Protein AF-0000000080791300 (afdb_homodimer)

InterPro domains:
  IPR000424 Primosome PriB/single-strand DNA-binding [PF00436] (5-102)
  IPR000424 Primosome PriB/single-strand DNA-binding [PS50935] (1-105)
  IPR000424 Primosome PriB/single-strand DNA-binding [cd04496] (9-104)
  IPR012340 Nucleic acid-binding, OB-fold [G3DSA:2.40.50.140] (1-114)
  IPR012340 Nucleic acid-binding, OB-fold [SSF50249] (6-148)

Sequence (332 aa):
MDTAISMAGNVGTEVDYTSGEGYSFASFRLAATPRIRRGGEWTDGETVWTTVQAVNRTAENVRASVHKGEAVVVVGRLRARRWVGQDGQQHERLVLEAKSVGHDLARGTSRFTRNERVAPAEPPADSGPAPQSRPDGERCEPDDEAESLPAESLASVEDGVAEPAAMDTAISMAGNVGTEVDYTSGEGYSFASFRLAATPRIRRGGEWTDGETVWTTVQAVNRTAENVRASVHKGEAVVVVGRLRARRWVGQDGQQHERLVLEAKSVGHDLARGTSRFTRNERVAPAEPPADSGPAPQSRPDGERCEPDDEAESLPAESLASVEDGVAEPAA

Organism: Propionibacterium freudenreichii subsp. shermanii (strain ATCC 9614 / DSM 4902 / CIP 103027 / NCIMB 8099 / CIRM-BIA1) (NCBI:txid754252)

pLDDT: mean 76.36, std 28.47, range [20.27, 98.75]

Secondary structure (DSSP, 8-state):
---EEEEEEEE-SPPEEEEETTEEEEEEEEEE--EEEETTEEEE-PPEEEEEEEEHHHHHHHHHH--TT-EEEEEEEEEEEEEE-TTS-EEEEEEEEEEEEEE-TTSEEEEEEE----------------------------------------------------/---EEEEEEEE-SPPEEEEETTEEEEEEEEEE--EEEETTEEEE-PPEEEEEEEEHHHHHHHHHH--TT-EEEEEEEEEEEEEE-T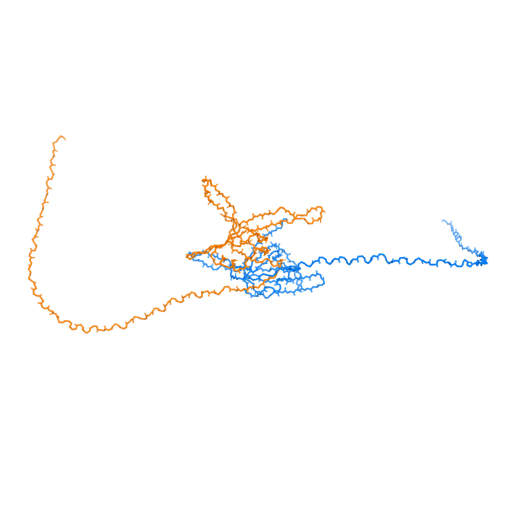TS-EEEEEEEEEEEEEE-TTSEEEEEEE----------------------------------------------------

Structure (mmCIF, N/CA/C/O backbone):
data_AF-0000000080791300-model_v1
#
loop_
_entity.id
_entity.type
_entity.pdbx_description
1 polymer 'Single-stranded DNA-binding protein 2 (SSB 2) (Helix-destabilizing protein 2)'
#
loop_
_atom_site.group_PDB
_atom_site.id
_atom_site.type_symbol
_atom_site.label_atom_id
_atom_site.label_alt_id
_atom_site.label_comp_id
_atom_site.label_asym_id
_atom_site.label_entity_id
_atom_site.label_seq_id
_atom_site.pdbx_PDB_ins_code
_atom_site.Cartn_x
_atom_site.Cartn_y
_atom_site.Cartn_z
_atom_site.occupancy
_atom_site.B_iso_or_equiv
_atom_site.auth_seq_id
_atom_site.auth_comp_id
_atom_site.auth_asym_id
_atom_site.auth_atom_id
_atom_site.pdbx_PDB_model_num
ATOM 1 N N . MET A 1 1 ? 13.367 5.059 18.328 1 61.72 1 MET A N 1
ATOM 2 C CA . MET A 1 1 ? 13.117 4.02 17.328 1 61.72 1 MET A CA 1
ATOM 3 C C . MET A 1 1 ? 11.656 4.027 16.906 1 61.72 1 MET A C 1
ATOM 5 O O . MET A 1 1 ? 10.75 4.039 17.734 1 61.72 1 MET A O 1
ATOM 9 N N . ASP A 1 2 ? 11.289 4.473 15.648 1 68.56 2 ASP A N 1
ATOM 10 C CA . ASP A 1 2 ? 9.898 4.551 15.203 1 68.56 2 ASP A CA 1
ATOM 11 C C . ASP A 1 2 ? 9.359 3.168 14.844 1 68.56 2 ASP A C 1
ATOM 13 O O . ASP A 1 2 ? 10.102 2.314 14.352 1 68.56 2 ASP A O 1
ATOM 17 N N . THR A 1 3 ? 8.18 2.889 15.391 1 81.5 3 THR A N 1
ATOM 18 C CA . THR A 1 3 ? 7.5 1.639 15.062 1 81.5 3 THR A CA 1
ATOM 19 C C . THR A 1 3 ? 6.812 1.738 13.703 1 81.5 3 THR A C 1
ATOM 21 O O . THR A 1 3 ? 5.871 2.52 13.531 1 81.5 3 THR A O 1
ATOM 24 N N . ALA A 1 4 ? 7.383 0.992 12.742 1 88.38 4 ALA A N 1
ATOM 25 C CA . ALA A 1 4 ? 6.758 0.931 11.43 1 88.38 4 ALA A CA 1
ATOM 26 C C . ALA A 1 4 ? 5.664 -0.132 11.391 1 88.38 4 ALA A C 1
ATOM 28 O O . ALA A 1 4 ? 5.828 -1.222 11.938 1 88.38 4 ALA A O 1
ATOM 29 N N . ILE A 1 5 ? 4.496 0.242 10.883 1 92.75 5 ILE A N 1
ATOM 30 C CA . ILE A 1 5 ? 3.387 -0.7 10.781 1 92.75 5 ILE A CA 1
ATOM 31 C C . ILE A 1 5 ? 2.758 -0.608 9.391 1 92.75 5 ILE A C 1
ATOM 33 O O . ILE A 1 5 ? 2.871 0.417 8.719 1 92.75 5 ILE A O 1
ATOM 37 N N . SER A 1 6 ? 2.246 -1.735 8.984 1 96.38 6 SER A N 1
ATOM 38 C CA . SER A 1 6 ? 1.442 -1.787 7.77 1 96.38 6 SER A CA 1
ATOM 39 C C . SER A 1 6 ? 0.04 -2.312 8.055 1 96.38 6 SER A C 1
ATOM 41 O O . SER A 1 6 ? -0.141 -3.178 8.914 1 96.38 6 SER A O 1
ATOM 43 N N . MET A 1 7 ? -0.947 -1.776 7.344 1 96.25 7 MET A N 1
ATOM 44 C CA . MET A 1 7 ? -2.336 -2.203 7.477 1 96.25 7 MET A CA 1
ATOM 45 C C . MET A 1 7 ? -3.039 -2.197 6.125 1 96.25 7 MET A C 1
ATOM 47 O O . MET A 1 7 ? -2.816 -1.3 5.309 1 96.25 7 MET A O 1
ATOM 51 N N . ALA A 1 8 ? -3.795 -3.229 5.957 1 97.44 8 ALA A N 1
ATOM 52 C CA . ALA A 1 8 ? -4.723 -3.252 4.832 1 97.44 8 ALA A CA 1
ATOM 53 C C . ALA A 1 8 ? -6.168 -3.326 5.312 1 97.44 8 ALA A C 1
ATOM 55 O O . ALA A 1 8 ? -6.473 -4.035 6.273 1 97.44 8 ALA A O 1
ATOM 56 N N . GLY A 1 9 ? -7.039 -2.555 4.695 1 97.88 9 GLY A N 1
ATOM 57 C CA . GLY A 1 9 ? -8.438 -2.514 5.09 1 97.88 9 GLY A CA 1
ATOM 58 C C . GLY A 1 9 ? -9.281 -1.624 4.195 1 97.88 9 GLY A C 1
ATOM 59 O O . GLY A 1 9 ? -8.852 -1.236 3.109 1 97.88 9 GLY A O 1
ATOM 60 N N . ASN A 1 10 ? -10.508 -1.422 4.652 1 98.12 10 ASN A N 1
ATOM 61 C CA . ASN A 1 10 ? -11.438 -0.576 3.912 1 98.12 10 ASN A CA 1
ATOM 62 C C . ASN A 1 10 ? -11.586 0.795 4.566 1 98.12 10 ASN A C 1
ATOM 64 O O . ASN A 1 10 ? -11.641 0.9 5.793 1 98.12 10 ASN A O 1
ATOM 68 N N . VAL A 1 11 ? -11.664 1.744 3.711 1 98.69 11 VAL A N 1
ATOM 69 C CA . VAL A 1 11 ? -11.922 3.102 4.18 1 98.69 11 VAL A CA 1
ATOM 70 C C . VAL A 1 11 ? -13.328 3.193 4.762 1 98.69 11 VAL A C 1
ATOM 72 O O . VAL A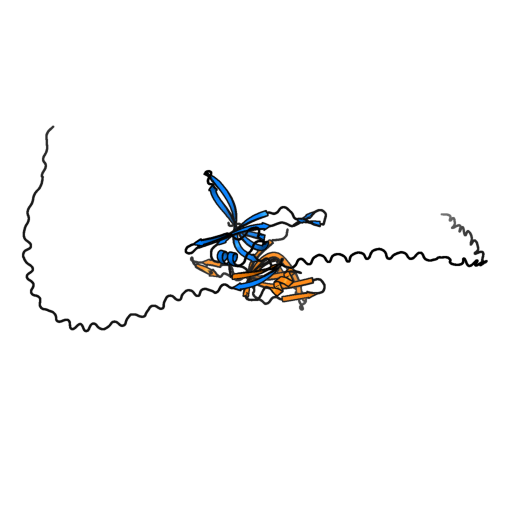 1 11 ? -14.312 2.947 4.059 1 98.69 11 VAL A O 1
ATOM 75 N N . GLY A 1 12 ? -13.391 3.619 5.988 1 98.56 12 GLY A N 1
ATOM 76 C CA . GLY A 1 12 ? -14.664 3.582 6.684 1 98.56 12 GLY A CA 1
ATOM 77 C C . GLY A 1 12 ? -15.383 4.922 6.695 1 98.56 12 GLY A C 1
ATOM 78 O O . GLY A 1 12 ? -16.578 4.988 6.961 1 98.56 12 GLY A O 1
ATOM 79 N N . THR A 1 13 ? -14.727 5.992 6.5 1 98.38 13 THR A N 1
ATOM 80 C CA . THR A 1 13 ? -15.281 7.336 6.473 1 98.38 13 THR A CA 1
ATOM 81 C C . THR A 1 13 ? -14.812 8.094 5.238 1 98.38 13 THR A C 1
ATOM 83 O O . THR A 1 13 ? -13.836 7.699 4.594 1 98.38 13 THR A O 1
ATOM 86 N N . GLU A 1 14 ? -15.594 9.125 4.984 1 98.38 14 GLU A N 1
ATOM 87 C CA . GLU A 1 14 ? -15.047 10.039 3.99 1 98.38 14 GLU A CA 1
ATOM 88 C C . GLU A 1 14 ? -13.734 10.648 4.465 1 98.38 14 GLU A C 1
ATOM 90 O O . GLU A 1 14 ? -13.477 10.727 5.672 1 98.38 14 GLU A O 1
ATOM 95 N N . VAL A 1 15 ? -12.953 11.039 3.504 1 98.62 15 VAL A N 1
ATOM 96 C CA . VAL A 1 15 ? -11.672 11.648 3.842 1 98.62 15 VAL A CA 1
ATOM 97 C C . VAL A 1 15 ? -11.898 13.062 4.371 1 98.62 15 VAL A C 1
ATOM 99 O O . VAL A 1 15 ? -12.555 13.883 3.721 1 98.62 15 VAL A O 1
ATOM 102 N N . ASP A 1 16 ? -11.422 13.289 5.551 1 98.5 16 ASP A N 1
ATOM 103 C CA . ASP A 1 16 ? -11.375 14.641 6.09 1 98.5 16 ASP A CA 1
ATOM 104 C C . ASP A 1 16 ? -10.125 15.375 5.613 1 98.5 16 ASP A C 1
ATOM 106 O O . ASP A 1 16 ? -9.008 14.883 5.77 1 98.5 16 ASP A O 1
ATOM 110 N N . TYR A 1 17 ? -10.375 16.5 5.023 1 98.31 17 TYR A N 1
ATOM 111 C CA . TYR A 1 17 ? -9.258 17.219 4.418 1 98.31 17 TYR A CA 1
ATOM 112 C C . TYR A 1 17 ? -9.227 18.672 4.887 1 98.31 17 TYR A C 1
ATOM 114 O O . TYR A 1 17 ? -10.258 19.344 4.895 1 98.31 17 TYR A O 1
ATOM 122 N N . THR A 1 18 ? -8.094 19.047 5.332 1 97.62 18 THR A N 1
ATOM 123 C CA . THR A 1 18 ? -7.848 20.453 5.68 1 97.62 18 THR A CA 1
ATOM 124 C C . THR A 1 18 ? -6.566 20.953 5.02 1 97.62 18 THR A C 1
ATOM 126 O O . THR A 1 18 ? -5.574 20.219 4.938 1 97.62 18 THR A O 1
ATOM 129 N N . SER A 1 19 ? -6.66 22.203 4.516 1 95.81 19 SER A N 1
ATOM 130 C CA . SER A 1 19 ? -5.465 22.797 3.916 1 95.81 19 SER A CA 1
ATOM 131 C C . SER A 1 19 ? -5.312 24.266 4.305 1 95.81 19 SER A C 1
ATOM 133 O O . SER A 1 19 ? -6.301 24.938 4.602 1 95.81 19 SER A O 1
ATOM 135 N N . GLY A 1 20 ? -4.129 24.703 4.523 1 93.56 20 GLY A N 1
ATOM 136 C CA . GLY A 1 20 ? -3.742 26.078 4.766 1 93.56 20 GLY A CA 1
ATOM 137 C C . GLY A 1 20 ? -2.541 26.516 3.947 1 93.56 20 GLY A C 1
ATOM 138 O O . GLY A 1 20 ? -2.246 25.938 2.906 1 93.56 20 GLY A O 1
ATOM 139 N N . GLU A 1 21 ? -2.027 27.641 4.375 1 92.88 21 GLU A N 1
ATOM 140 C CA . GLU A 1 21 ? -0.851 28.109 3.656 1 92.88 21 GLU A CA 1
ATOM 141 C C . GLU A 1 21 ? 0.327 27.156 3.83 1 92.88 21 GLU A C 1
ATOM 143 O O . GLU A 1 21 ? 0.873 27.031 4.93 1 92.88 21 GLU A O 1
ATOM 148 N N . GLY A 1 22 ? 0.68 26.406 2.877 1 91.19 22 GLY A N 1
ATOM 149 C CA . GLY A 1 22 ? 1.863 25.562 2.832 1 91.19 22 GLY A CA 1
ATOM 150 C C . GLY A 1 22 ? 1.648 24.203 3.467 1 91.19 22 GLY A C 1
ATOM 151 O O . GLY A 1 22 ? 2.609 23.484 3.748 1 91.19 22 GLY A O 1
ATOM 152 N N . TYR A 1 23 ? 0.468 23.953 3.959 1 93.19 23 TYR A N 1
ATOM 153 C CA . TYR A 1 23 ? 0.263 22.641 4.574 1 93.19 23 TYR A CA 1
ATOM 154 C C . TYR A 1 23 ? -1.081 22.047 4.164 1 93.19 23 TYR A C 1
ATOM 156 O O . TYR A 1 23 ? -2.031 22.781 3.891 1 93.19 23 TYR A O 1
ATOM 164 N N . SER A 1 24 ? -1.123 20.766 3.963 1 97.44 24 SER A N 1
ATOM 165 C CA . SER A 1 24 ? -2.348 20.016 3.746 1 97.44 24 SER A CA 1
ATOM 166 C C . SER A 1 24 ? -2.395 18.781 4.641 1 97.44 24 SER A C 1
ATOM 168 O O . SER A 1 24 ? -1.357 18.172 4.938 1 97.44 24 SER A O 1
ATOM 170 N N . PHE A 1 25 ? -3.555 18.484 5.07 1 97.94 25 PHE A N 1
ATOM 171 C CA . PHE A 1 25 ? -3.779 17.375 5.992 1 97.94 25 PHE A CA 1
ATOM 172 C C . PHE A 1 25 ? -5.02 16.578 5.598 1 97.94 25 PHE A C 1
ATOM 174 O O . PHE A 1 25 ? -6.051 17.156 5.258 1 97.94 25 PHE A O 1
ATOM 181 N N . ALA A 1 26 ? -4.871 15.227 5.578 1 98.69 26 ALA A N 1
ATOM 182 C CA . ALA A 1 26 ? -6 14.336 5.316 1 98.69 26 ALA A CA 1
ATOM 183 C C . ALA A 1 26 ? -6.082 13.227 6.363 1 98.69 26 ALA A C 1
ATOM 185 O O . ALA A 1 26 ? -5.055 12.758 6.863 1 98.69 26 ALA A O 1
ATOM 186 N N . SER A 1 27 ? -7.238 12.828 6.66 1 98.56 27 SER A N 1
ATOM 187 C CA . SER A 1 27 ? -7.438 11.727 7.602 1 98.56 27 SER A CA 1
ATOM 188 C C . SER A 1 27 ? -8.695 10.938 7.27 1 98.56 27 SER A C 1
ATOM 190 O O . SER A 1 27 ? -9.641 11.477 6.684 1 98.56 27 SER A O 1
ATOM 192 N N . PHE A 1 28 ? -8.695 9.68 7.578 1 98.56 28 PHE A N 1
ATOM 193 C CA . PHE A 1 28 ? -9.859 8.805 7.453 1 98.56 28 PHE A CA 1
ATOM 194 C C . PHE A 1 28 ? -9.75 7.625 8.414 1 98.56 28 PHE A C 1
ATOM 196 O O . PHE A 1 28 ? -8.68 7.355 8.961 1 98.56 28 PHE A O 1
ATOM 203 N N . ARG A 1 29 ? -10.844 7.027 8.641 1 98.56 29 ARG A N 1
ATOM 204 C CA . ARG A 1 29 ? -10.852 5.812 9.453 1 98.56 29 ARG A CA 1
ATOM 205 C C . ARG A 1 29 ? -10.688 4.57 8.578 1 98.56 29 ARG A C 1
ATOM 207 O O . ARG A 1 29 ? -11.328 4.453 7.531 1 98.56 29 ARG A O 1
ATOM 214 N N . LEU A 1 30 ? -9.828 3.719 9.008 1 98.56 30 LEU A N 1
ATOM 215 C CA . LEU A 1 30 ? -9.555 2.467 8.312 1 98.56 30 LEU A CA 1
ATOM 216 C C . LEU A 1 30 ? -10.109 1.279 9.094 1 98.56 30 LEU A C 1
ATOM 218 O O . LEU A 1 30 ? -9.82 1.118 10.281 1 98.56 30 LEU A O 1
ATOM 222 N N . ALA A 1 31 ? -10.906 0.505 8.461 1 98.62 31 ALA A N 1
ATOM 223 C CA . ALA A 1 31 ? -11.43 -0.731 9.031 1 98.62 31 ALA A CA 1
ATOM 224 C C . ALA A 1 31 ? -10.594 -1.934 8.602 1 98.62 31 ALA A C 1
ATOM 226 O O . ALA A 1 31 ? -10.633 -2.34 7.438 1 98.62 31 ALA A O 1
ATOM 227 N N . ALA A 1 32 ? -9.828 -2.473 9.445 1 96.88 32 ALA A N 1
ATOM 228 C CA . ALA A 1 32 ? -9.062 -3.689 9.18 1 96.88 32 ALA A CA 1
ATOM 229 C C . ALA A 1 32 ? -9.656 -4.883 9.922 1 96.88 32 ALA A C 1
ATOM 231 O O . ALA A 1 32 ? -9.594 -4.949 11.156 1 96.88 32 ALA A O 1
ATOM 232 N N . THR A 1 33 ? -10.18 -5.848 9.188 1 94.06 33 THR A N 1
ATOM 233 C CA . THR A 1 33 ? -10.805 -7.031 9.766 1 94.06 33 THR A CA 1
ATOM 234 C C . THR A 1 33 ? -9.953 -8.273 9.5 1 94.06 33 THR A C 1
ATOM 236 O O . THR A 1 33 ? -9.898 -8.758 8.375 1 94.06 33 THR A O 1
ATOM 239 N N . PRO A 1 34 ? -9.312 -8.758 10.5 1 88.81 34 PRO A N 1
ATOM 240 C CA . PRO A 1 34 ? -8.516 -9.969 10.281 1 88.81 34 PRO A CA 1
ATOM 241 C C . PRO A 1 34 ? -9.375 -11.195 10.008 1 88.81 34 PRO A C 1
ATOM 243 O O . PRO A 1 34 ? -10.508 -11.289 10.492 1 88.81 34 PRO A O 1
ATOM 246 N N . ARG A 1 35 ? -8.781 -12.062 9.164 1 86.62 35 ARG A N 1
ATOM 247 C CA . ARG A 1 35 ? -9.445 -13.344 8.953 1 86.62 35 ARG A CA 1
ATOM 248 C C . ARG A 1 35 ? -8.898 -14.406 9.898 1 86.62 35 ARG A C 1
ATOM 250 O O . ARG A 1 35 ? -7.688 -14.516 10.094 1 86.62 35 ARG A O 1
ATOM 257 N N . ILE A 1 36 ? -9.828 -15.125 10.602 1 85.38 36 ILE A N 1
ATOM 258 C CA . ILE A 1 36 ? -9.422 -16.156 11.547 1 85.38 36 ILE A CA 1
ATOM 259 C C . ILE A 1 36 ? -10.016 -17.5 11.133 1 85.38 36 ILE A C 1
ATOM 261 O O . ILE A 1 36 ? -11.164 -17.578 10.703 1 85.38 36 ILE A O 1
ATOM 265 N N . ARG A 1 37 ? -9.125 -18.5 11.141 1 83.81 37 ARG A N 1
ATOM 266 C CA . ARG A 1 37 ? -9.586 -19.844 10.844 1 83.81 37 ARG A CA 1
ATOM 267 C C . ARG A 1 37 ? -10.195 -20.5 12.086 1 83.81 37 ARG A C 1
ATOM 269 O O . ARG A 1 37 ? -9.516 -20.672 13.094 1 83.81 37 ARG A O 1
ATOM 276 N N . ARG A 1 38 ? -11.461 -20.688 12.023 1 78.38 38 ARG A N 1
ATOM 277 C CA . ARG A 1 38 ? -12.156 -21.406 13.086 1 78.38 38 ARG A CA 1
ATOM 278 C C . ARG A 1 38 ? -12.852 -22.656 12.547 1 78.38 38 ARG A C 1
ATOM 280 O O . ARG A 1 38 ? -13.68 -22.562 11.633 1 78.38 38 ARG A O 1
ATOM 287 N N . GLY A 1 39 ? -12.5 -23.734 13.227 1 79.94 39 GLY A N 1
ATOM 288 C CA . GLY A 1 39 ? -13.133 -24.984 12.828 1 79.94 39 GLY A CA 1
ATOM 289 C C . GLY A 1 39 ? -12.969 -25.281 11.352 1 79.94 39 GLY A C 1
ATOM 290 O O . GLY A 1 39 ? -13.898 -25.766 10.711 1 79.94 39 GLY A O 1
ATOM 291 N N . GLY A 1 40 ? -11.875 -24.797 10.656 1 83.06 40 GLY A N 1
ATOM 292 C CA . GLY A 1 40 ? -11.578 -25.094 9.266 1 83.06 40 GLY A CA 1
ATOM 293 C C . GLY A 1 40 ? -12.109 -24.047 8.305 1 83.06 40 GLY A C 1
ATOM 294 O O . GLY A 1 40 ? -11.859 -24.109 7.098 1 83.06 40 GLY A O 1
ATOM 295 N N . GLU A 1 41 ? -13.008 -23.219 8.828 1 83.62 41 GLU A N 1
ATOM 296 C CA . GLU A 1 41 ? -13.578 -22.188 7.969 1 83.62 41 GLU A CA 1
ATOM 297 C C . GLU A 1 41 ? -12.992 -20.812 8.305 1 83.62 41 GLU A C 1
ATOM 299 O O . GLU A 1 41 ? -12.703 -20.516 9.469 1 83.62 41 GLU A O 1
ATOM 304 N N . TRP A 1 42 ? -12.727 -20.141 7.285 1 83.12 42 TRP A N 1
ATOM 305 C CA . TRP A 1 42 ? -12.273 -18.766 7.488 1 83.12 42 TRP A CA 1
ATOM 306 C C . TRP A 1 42 ? -13.43 -17.859 7.863 1 83.12 42 TRP A C 1
ATOM 308 O O . TRP A 1 42 ? -14.484 -17.875 7.215 1 83.12 42 TRP A O 1
ATOM 318 N N . THR A 1 43 ? -13.234 -17.297 9.055 1 86.19 43 THR A N 1
ATOM 319 C CA . THR A 1 43 ? -14.25 -16.344 9.492 1 86.19 43 THR A CA 1
ATOM 320 C C . THR A 1 43 ? -13.633 -14.992 9.812 1 86.19 43 THR A C 1
ATOM 322 O O . THR A 1 43 ? -12.43 -14.898 10.047 1 86.19 43 THR A O 1
ATOM 325 N N . ASP A 1 44 ? -14.531 -13.969 9.781 1 86.81 44 ASP A N 1
ATOM 326 C CA . ASP A 1 44 ? -14.07 -12.625 10.102 1 86.81 44 ASP A CA 1
ATOM 327 C C . ASP A 1 44 ? -13.906 -12.445 11.609 1 86.81 44 ASP A C 1
ATOM 329 O O . ASP A 1 44 ? -14.781 -12.828 12.391 1 86.81 44 ASP A O 1
ATOM 333 N N . GLY A 1 45 ? -12.734 -11.906 11.992 1 90.25 45 GLY A N 1
ATOM 334 C CA . GLY A 1 45 ? -12.508 -11.516 13.375 1 90.25 45 GLY A CA 1
ATOM 335 C C . GLY A 1 45 ? -12.992 -10.109 13.68 1 90.25 45 GLY A C 1
ATOM 336 O O . GLY A 1 45 ? -13.797 -9.547 12.93 1 90.25 45 GLY A O 1
ATOM 337 N N . GLU A 1 46 ? -12.57 -9.586 14.852 1 93.12 46 GLU A N 1
ATOM 338 C CA . GLU A 1 46 ? -12.953 -8.234 15.25 1 93.12 46 GLU A CA 1
ATOM 339 C C . GLU A 1 46 ? -12.258 -7.184 14.391 1 93.12 46 GLU A C 1
ATOM 341 O O . GLU A 1 46 ? -11.039 -7.238 14.195 1 93.12 46 GLU A O 1
ATOM 346 N N . THR A 1 47 ? -13.055 -6.262 13.922 1 95.56 47 THR A N 1
ATOM 347 C CA . THR A 1 47 ? -12.523 -5.176 13.102 1 95.56 47 THR A CA 1
ATOM 348 C C . THR A 1 47 ? -11.711 -4.203 13.953 1 95.56 47 THR A C 1
ATOM 350 O O . THR A 1 47 ? -12.164 -3.768 15.016 1 95.56 47 THR A O 1
ATOM 353 N N . VAL A 1 48 ? -10.5 -3.959 13.547 1 95.75 48 VAL A N 1
ATOM 354 C CA . VAL A 1 48 ? -9.68 -2.918 14.156 1 95.75 48 VAL A CA 1
ATOM 355 C C . VAL A 1 48 ? -9.859 -1.607 13.391 1 95.75 48 VAL A C 1
ATOM 357 O O . VAL A 1 48 ? -9.594 -1.54 12.188 1 95.75 48 VAL A O 1
ATOM 360 N N . TRP A 1 49 ? -10.375 -0.63 14.117 1 97.12 49 TRP A N 1
ATOM 361 C CA . TRP A 1 49 ? -10.539 0.69 13.516 1 97.12 49 TRP A CA 1
ATOM 362 C C . TRP A 1 49 ? -9.344 1.582 13.844 1 97.12 49 TRP A C 1
ATOM 364 O O . TRP A 1 49 ? -8.977 1.736 15.008 1 97.12 49 TRP A O 1
ATOM 374 N N . THR A 1 50 ? -8.75 2.107 12.805 1 97.69 50 THR A N 1
ATOM 375 C CA . THR A 1 50 ? -7.555 2.934 12.977 1 97.69 50 THR A CA 1
ATOM 376 C C . THR A 1 50 ? -7.699 4.25 12.211 1 97.69 50 THR A C 1
ATOM 378 O O . THR A 1 50 ? -8.18 4.266 11.078 1 97.69 50 THR A O 1
ATOM 381 N N . THR A 1 51 ? -7.328 5.297 12.875 1 98 51 THR A N 1
ATOM 382 C CA . THR A 1 51 ? -7.258 6.57 12.172 1 98 51 THR A CA 1
ATOM 383 C C . THR A 1 51 ? -5.965 6.672 11.367 1 98 51 THR A C 1
ATOM 385 O O . THR A 1 51 ? -4.875 6.504 11.914 1 98 51 THR A O 1
ATOM 388 N N . VAL A 1 52 ? -6.066 6.914 10.094 1 98.56 52 VAL A N 1
ATOM 389 C CA . VAL A 1 52 ? -4.922 7.141 9.219 1 98.56 52 VAL A CA 1
ATOM 390 C C . VAL A 1 52 ? -4.789 8.633 8.914 1 98.56 52 VAL A C 1
ATOM 392 O O . VAL A 1 52 ? -5.781 9.297 8.609 1 98.56 52 VAL A O 1
ATOM 395 N N . GLN A 1 53 ? -3.553 9.094 8.938 1 98.56 53 GLN A N 1
ATOM 396 C CA . GLN A 1 53 ? -3.277 10.492 8.633 1 98.56 53 GLN A CA 1
ATOM 397 C C . GLN A 1 53 ? -2.217 10.625 7.547 1 98.56 53 GLN A C 1
ATOM 399 O O . GLN A 1 53 ? -1.254 9.859 7.516 1 98.56 53 GLN A O 1
ATOM 404 N N . ALA A 1 54 ? -2.412 11.555 6.719 1 98.44 54 ALA A N 1
ATOM 405 C CA . ALA A 1 54 ? -1.459 11.93 5.676 1 98.44 54 ALA A CA 1
ATOM 406 C C . ALA A 1 54 ? -1.261 13.445 5.633 1 98.44 54 ALA A C 1
ATOM 408 O O . ALA A 1 54 ? -2.182 14.203 5.934 1 98.44 54 ALA A O 1
ATOM 409 N N . VAL A 1 55 ? -0.052 13.836 5.188 1 97.56 55 VAL A N 1
ATOM 410 C CA . VAL A 1 55 ? 0.255 15.266 5.18 1 97.56 55 VAL A CA 1
ATOM 411 C C . VAL A 1 55 ? 0.787 15.664 3.809 1 97.56 55 VAL A C 1
ATOM 413 O O . VAL A 1 55 ? 1.153 14.812 3 1 97.56 55 VAL A O 1
ATOM 416 N N . ASN A 1 56 ? 0.627 16.922 3.545 1 96.75 56 ASN A N 1
ATOM 417 C CA . ASN A 1 56 ? 1.197 17.562 2.363 1 96.75 56 ASN A CA 1
ATOM 418 C C . ASN A 1 56 ? 0.756 16.859 1.081 1 96.75 56 ASN A C 1
ATOM 420 O O . ASN A 1 56 ? -0.44 16.672 0.85 1 96.75 56 ASN A O 1
ATOM 424 N N . ARG A 1 57 ? 1.687 16.578 0.245 1 96.06 57 ARG A N 1
ATOM 425 C CA . ARG A 1 57 ? 1.343 16.047 -1.072 1 96.06 57 ARG A CA 1
ATOM 426 C C . ARG A 1 57 ? 0.531 14.766 -0.954 1 96.06 57 ARG A C 1
ATOM 428 O O . ARG A 1 57 ? -0.423 14.562 -1.706 1 96.06 57 ARG A O 1
ATOM 435 N N . THR A 1 58 ? 0.963 13.953 -0.041 1 97.69 58 THR A N 1
ATOM 436 C CA . THR A 1 58 ? 0.226 12.711 0.171 1 97.69 58 THR A CA 1
ATOM 437 C C . THR A 1 58 ? -1.222 13 0.556 1 97.69 58 THR A C 1
ATOM 439 O O . THR A 1 58 ? -2.139 12.305 0.114 1 97.69 58 THR A O 1
ATOM 442 N N . ALA A 1 59 ? -1.413 14.008 1.366 1 98.62 59 ALA A N 1
ATOM 443 C CA . ALA A 1 59 ? -2.764 14.391 1.767 1 98.62 59 ALA A CA 1
ATOM 444 C C . ALA A 1 59 ? -3.596 14.812 0.56 1 98.62 59 ALA A C 1
ATOM 446 O O . ALA A 1 59 ? -4.758 14.422 0.428 1 98.62 59 ALA A O 1
ATOM 447 N N . GLU A 1 60 ? -3.023 15.609 -0.247 1 97.88 60 GLU A N 1
ATOM 448 C CA . GLU A 1 60 ? -3.701 16.078 -1.451 1 97.88 60 GLU A CA 1
ATOM 449 C C . GLU A 1 60 ? -4.078 14.914 -2.363 1 97.88 60 GLU A C 1
ATOM 451 O O . GLU A 1 60 ? -5.199 14.852 -2.871 1 97.88 60 GLU A O 1
ATOM 456 N N . ASN A 1 61 ? -3.178 14.055 -2.527 1 98.5 61 ASN A N 1
ATOM 457 C CA . ASN A 1 61 ? -3.414 12.898 -3.391 1 98.5 61 ASN A CA 1
ATOM 458 C C . ASN A 1 61 ? -4.465 11.961 -2.799 1 98.5 61 ASN A C 1
ATOM 460 O O . ASN A 1 61 ? -5.27 11.383 -3.531 1 98.5 61 ASN A O 1
ATOM 464 N N . VAL A 1 62 ? -4.41 11.75 -1.5 1 98.69 62 VAL A N 1
ATOM 465 C CA . VAL A 1 62 ? -5.391 10.914 -0.821 1 98.69 62 VAL A CA 1
ATOM 466 C C . VAL A 1 62 ? -6.789 11.5 -1.006 1 98.69 62 VAL A C 1
ATOM 468 O O . VAL A 1 62 ? -7.73 10.781 -1.346 1 98.69 62 VAL A O 1
ATOM 471 N N . ARG A 1 63 ? -6.859 12.734 -0.788 1 98.44 63 ARG A N 1
ATOM 472 C CA . ARG A 1 63 ? -8.141 13.406 -0.962 1 98.44 63 ARG A CA 1
ATOM 473 C C . ARG A 1 63 ? -8.672 13.211 -2.377 1 98.44 63 ARG A C 1
ATOM 475 O O . ARG A 1 63 ? -9.867 12.984 -2.568 1 98.44 63 ARG A O 1
ATOM 482 N N . ALA A 1 64 ? -7.863 13.289 -3.279 1 98.25 64 ALA A N 1
ATOM 483 C CA . ALA A 1 64 ? -8.25 13.227 -4.688 1 98.25 64 ALA A CA 1
ATOM 484 C C . ALA A 1 64 ? -8.531 11.789 -5.113 1 98.25 64 ALA A C 1
ATOM 486 O O . ALA A 1 64 ? -9.156 11.555 -6.152 1 98.25 64 ALA A O 1
ATOM 487 N N . SER A 1 65 ? -8.133 10.797 -4.348 1 98.75 65 SER A N 1
ATOM 488 C CA . SER A 1 65 ? -8.109 9.438 -4.863 1 98.75 65 SER A CA 1
ATOM 489 C C . SER A 1 65 ? -9 8.516 -4.043 1 98.75 65 SER A C 1
ATOM 491 O O . SER A 1 65 ? -9.672 7.637 -4.59 1 98.75 65 SER A O 1
ATOM 493 N N . VAL A 1 66 ? -9.031 8.688 -2.766 1 98.62 66 VAL A N 1
ATOM 494 C CA . VAL A 1 66 ? -9.562 7.68 -1.853 1 98.62 66 VAL A CA 1
ATOM 495 C C . VAL A 1 66 ? -10.992 8.039 -1.463 1 98.62 66 VAL A C 1
ATOM 497 O O . VAL A 1 66 ? -11.273 9.18 -1.066 1 98.62 66 VAL A O 1
ATOM 500 N N . HIS A 1 67 ? -11.852 7.074 -1.508 1 98.5 67 HIS A N 1
ATOM 501 C CA . HIS A 1 67 ? -13.25 7.246 -1.14 1 98.5 67 HIS A CA 1
ATOM 502 C C . HIS A 1 67 ? -13.703 6.172 -0.156 1 98.5 67 HIS A C 1
ATOM 504 O O . HIS A 1 67 ? -13.094 5.098 -0.086 1 98.5 67 HIS A O 1
ATOM 510 N N . LYS A 1 68 ? -14.766 6.535 0.516 1 98.44 68 LYS A N 1
ATOM 511 C CA . LYS A 1 68 ? -15.328 5.602 1.482 1 98.44 68 LYS A CA 1
ATOM 512 C C . LYS A 1 68 ? -15.664 4.266 0.824 1 98.44 68 LYS A C 1
ATOM 514 O O . LYS A 1 68 ? -16.219 4.23 -0.278 1 98.44 68 LYS A O 1
ATOM 519 N N . GLY A 1 69 ? -15.273 3.189 1.491 1 97.75 69 GLY A N 1
ATOM 520 C CA . GLY A 1 69 ? -15.609 1.851 1.029 1 97.75 69 GLY A CA 1
ATOM 521 C C . GLY A 1 69 ? -14.492 1.201 0.229 1 97.75 69 GLY A C 1
ATOM 522 O O . GLY A 1 69 ? -14.508 -0.011 0.007 1 97.75 69 GLY A O 1
ATOM 523 N N . GLU A 1 70 ? -13.602 1.974 -0.165 1 98.12 70 GLU A N 1
ATOM 524 C CA . GLU A 1 70 ? -12.531 1.446 -1.012 1 98.12 70 GLU A CA 1
ATOM 525 C C . GLU A 1 70 ? -11.445 0.784 -0.176 1 98.12 70 GLU A C 1
ATOM 527 O O . GLU A 1 70 ? -11.195 1.188 0.962 1 98.12 70 GLU A O 1
ATOM 532 N N . ALA A 1 71 ? -10.883 -0.288 -0.701 1 98.25 71 ALA A N 1
ATOM 533 C CA . ALA A 1 71 ? -9.82 -1.017 -0.021 1 98.25 71 ALA A CA 1
ATOM 534 C C . ALA A 1 71 ? -8.469 -0.338 -0.234 1 98.25 71 ALA A C 1
ATOM 536 O O . ALA A 1 71 ? -8.117 0.023 -1.36 1 98.25 71 ALA A O 1
ATOM 537 N N . VAL A 1 72 ? -7.703 -0.161 0.833 1 98.69 72 VAL A N 1
ATOM 538 C CA . VAL A 1 72 ? -6.398 0.483 0.724 1 98.69 72 VAL A CA 1
ATOM 539 C C . VAL A 1 72 ? -5.375 -0.279 1.563 1 98.69 72 VAL A C 1
ATOM 541 O O . VAL A 1 72 ? -5.742 -1.054 2.449 1 98.69 72 VAL A O 1
ATOM 544 N N . VAL A 1 73 ? -4.141 -0.164 1.208 1 98.56 73 VAL A N 1
ATOM 545 C CA . VAL A 1 73 ? -2.984 -0.606 1.984 1 98.56 73 VAL A CA 1
ATOM 546 C C . VAL A 1 73 ? -2.172 0.605 2.436 1 98.56 73 VAL A C 1
ATOM 548 O O . VAL A 1 73 ? -1.921 1.521 1.648 1 98.56 73 VAL A O 1
ATOM 551 N N . VAL A 1 74 ? -1.818 0.64 3.699 1 98.5 74 VAL A N 1
ATOM 552 C CA . VAL A 1 74 ? -1.116 1.775 4.289 1 98.5 74 VAL A CA 1
ATOM 553 C C . VAL A 1 74 ? 0.13 1.288 5.023 1 98.5 74 VAL A C 1
ATOM 555 O O . VAL A 1 74 ? 0.079 0.297 5.758 1 98.5 74 VAL A O 1
ATOM 558 N N . VAL A 1 75 ? 1.246 1.903 4.742 1 97.81 75 VAL A N 1
ATOM 559 C CA . VAL A 1 75 ? 2.498 1.719 5.469 1 97.81 75 VAL A CA 1
ATOM 560 C C . VAL A 1 75 ? 2.926 3.039 6.105 1 97.81 75 VAL A C 1
ATOM 562 O O . VAL A 1 75 ? 2.949 4.078 5.438 1 97.81 75 VAL A O 1
ATOM 565 N N . GLY A 1 76 ? 3.213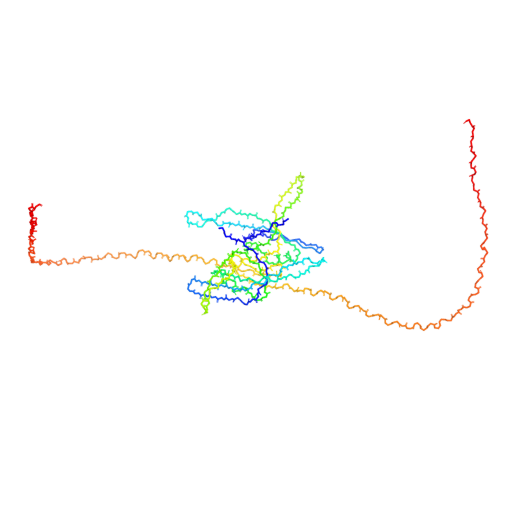 2.975 7.406 1 97.44 76 GLY A N 1
ATOM 566 C CA . GLY A 1 76 ? 3.592 4.195 8.102 1 97.44 76 GLY A CA 1
ATOM 567 C C . GLY A 1 76 ? 4.035 3.959 9.531 1 97.44 76 GLY A C 1
ATOM 568 O O . GLY A 1 76 ? 4.641 2.93 9.836 1 97.44 76 GLY A O 1
ATOM 569 N N . ARG A 1 77 ? 3.852 5.035 10.312 1 96.12 77 ARG A N 1
ATOM 570 C CA . ARG A 1 77 ? 4.277 4.992 11.711 1 96.12 77 ARG A CA 1
ATOM 571 C C . ARG A 1 77 ? 3.107 5.266 12.648 1 96.12 77 ARG A C 1
ATOM 573 O O . ARG A 1 77 ? 2.227 6.066 12.328 1 96.12 77 ARG A O 1
ATOM 580 N N . LEU A 1 78 ? 3.158 4.566 13.805 1 94.94 78 LEU A N 1
ATOM 581 C CA . LEU A 1 78 ? 2.176 4.848 14.844 1 94.94 78 LEU A CA 1
ATOM 582 C C . LEU A 1 78 ? 2.576 6.074 15.656 1 94.94 78 LEU A C 1
ATOM 584 O O . LEU A 1 78 ? 3.738 6.215 16.047 1 94.94 78 LEU A O 1
ATOM 588 N N . ARG A 1 79 ? 1.663 6.973 15.812 1 94.06 79 ARG A N 1
ATOM 589 C CA . ARG A 1 79 ? 1.862 8.18 16.609 1 94.06 79 ARG A CA 1
ATOM 590 C C . ARG A 1 79 ? 0.729 8.375 17.609 1 94.06 79 ARG A C 1
ATOM 592 O O . ARG A 1 79 ? -0.424 8.055 17.312 1 94.06 79 ARG A O 1
ATOM 599 N N . ALA A 1 80 ? 1.181 8.82 18.766 1 93.19 80 ALA A N 1
ATOM 600 C CA . ALA A 1 80 ? 0.171 9.195 19.75 1 93.19 80 ALA A CA 1
ATOM 601 C C . ALA A 1 80 ? -0.195 10.672 19.625 1 93.19 80 ALA A C 1
ATOM 603 O O . ALA A 1 80 ? 0.684 11.531 19.594 1 93.19 80 ALA A O 1
ATOM 604 N N . ARG A 1 81 ? -1.411 10.867 19.438 1 90.69 81 ARG A N 1
ATOM 605 C CA . ARG A 1 81 ? -1.932 12.227 19.438 1 90.69 81 ARG A CA 1
ATOM 606 C C . ARG A 1 81 ? -2.689 12.523 20.719 1 90.69 81 ARG A C 1
ATOM 608 O O . ARG A 1 81 ? -3.424 11.672 21.234 1 90.69 81 ARG A O 1
ATOM 615 N N . ARG A 1 82 ? -2.322 13.781 21.203 1 92.88 82 ARG A N 1
ATOM 616 C CA . ARG A 1 82 ? -2.963 14.188 22.453 1 92.88 82 ARG A CA 1
ATOM 617 C C . ARG A 1 82 ? -3.697 15.516 22.281 1 92.88 82 ARG A C 1
ATOM 619 O O . ARG A 1 82 ? -3.246 16.391 21.531 1 92.88 82 ARG A O 1
ATOM 626 N N . TRP A 1 83 ? -4.859 15.484 22.812 1 88.69 83 TRP A N 1
ATOM 627 C CA . TRP A 1 83 ? -5.605 16.734 22.812 1 88.69 83 TRP A CA 1
ATOM 628 C C . TRP A 1 83 ? -6.434 16.875 24.078 1 88.69 83 TRP A C 1
ATOM 630 O O . TRP A 1 83 ? -6.555 15.922 24.859 1 88.69 83 TRP A O 1
ATOM 640 N N . VAL A 1 84 ? -6.762 18.141 24.375 1 90.38 84 VAL A N 1
ATOM 641 C CA . VAL A 1 84 ? -7.613 18.422 25.531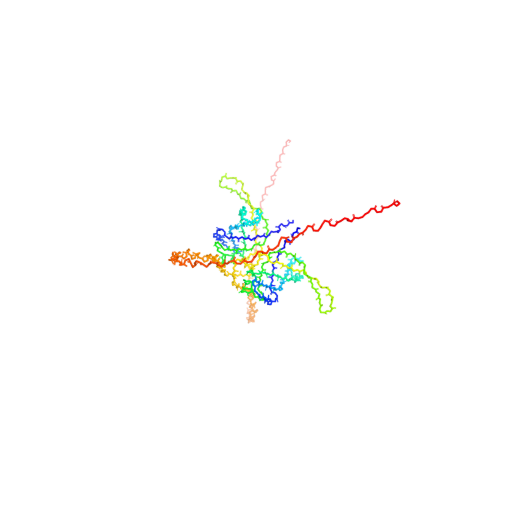 1 90.38 84 VAL A CA 1
ATOM 642 C C . VAL A 1 84 ? -9.047 18.688 25.062 1 90.38 84 VAL A C 1
ATOM 644 O O . VAL A 1 84 ? -9.281 19.578 24.25 1 90.38 84 VAL A O 1
ATOM 647 N N . GLY A 1 85 ? -9.914 17.922 25.562 1 88.12 85 GLY A N 1
ATOM 648 C CA . GLY A 1 85 ? -11.32 18.062 25.203 1 88.12 85 GLY A CA 1
ATOM 649 C C . GLY A 1 85 ? -11.953 19.312 25.781 1 88.12 85 GLY A C 1
ATOM 650 O O . GLY A 1 85 ? -11.336 20.016 26.578 1 88.12 85 GLY A O 1
ATOM 651 N N . GLN A 1 86 ? -13.188 19.656 25.25 1 89.81 86 GLN A N 1
ATOM 652 C CA . GLN A 1 86 ? -13.961 20.781 25.781 1 89.81 86 GLN A CA 1
ATOM 653 C C . GLN A 1 86 ? -14.188 20.641 27.281 1 89.81 86 GLN A C 1
ATOM 655 O O . GLN A 1 86 ? -14.344 21.641 27.984 1 89.81 86 GLN A O 1
ATOM 660 N N . ASP A 1 87 ? -14.172 19.5 27.734 1 90.44 87 ASP A N 1
ATOM 661 C CA . ASP A 1 87 ? -14.406 19.188 29.141 1 90.44 87 ASP A CA 1
ATOM 662 C C . ASP A 1 87 ? -13.117 19.344 29.953 1 90.44 87 ASP A C 1
ATOM 664 O O . ASP A 1 87 ? -13.117 19.141 31.172 1 90.44 87 ASP A O 1
ATOM 668 N N . GLY A 1 88 ? -12.07 19.688 29.266 1 90.12 88 GLY A N 1
ATOM 669 C CA . GLY A 1 88 ? -10.789 19.875 29.922 1 90.12 88 GLY A CA 1
ATOM 670 C C . GLY A 1 88 ? -10.008 18.594 30.109 1 90.12 88 GLY A C 1
ATOM 671 O O . GLY A 1 88 ? -8.898 18.594 30.641 1 90.12 88 GLY A O 1
ATOM 672 N N . GLN A 1 89 ? -10.586 17.531 29.672 1 91.31 89 GLN A N 1
ATOM 673 C CA . GLN A 1 89 ? -9.922 16.25 29.844 1 91.31 89 GLN A CA 1
ATOM 674 C C . GLN A 1 89 ? -8.93 15.992 28.703 1 91.31 89 GLN A C 1
ATOM 676 O O . GLN A 1 89 ? -9.203 16.328 27.547 1 91.31 89 GLN A O 1
ATOM 681 N N . GLN A 1 90 ? -7.832 15.414 29.125 1 92.38 90 GLN A N 1
ATOM 682 C CA . GLN A 1 90 ? -6.805 15.055 28.156 1 92.38 90 GLN A CA 1
ATOM 683 C C . GLN A 1 90 ? -7.141 13.742 27.469 1 92.38 90 GLN A C 1
ATOM 685 O O . GLN A 1 90 ? -7.453 12.75 28.125 1 92.38 90 GLN A O 1
ATOM 690 N N . HIS A 1 91 ? -7.152 13.852 26.125 1 91 91 HIS A N 1
ATOM 691 C CA . HIS A 1 91 ? -7.395 12.648 25.344 1 91 91 HIS A CA 1
ATOM 692 C C . HIS A 1 91 ? -6.172 12.266 24.516 1 91 91 HIS A C 1
ATOM 694 O O . HIS A 1 91 ? -5.332 13.117 24.219 1 91 91 HIS A O 1
ATOM 700 N N . GLU A 1 92 ? -5.969 10.945 24.438 1 91.94 92 GLU A N 1
ATOM 701 C CA . GLU A 1 92 ? -4.898 10.414 23.594 1 91.94 92 GLU A CA 1
ATOM 702 C C . GLU A 1 92 ? -5.43 9.375 22.609 1 91.94 92 GLU A C 1
ATOM 704 O O . GLU A 1 92 ? -6.277 8.555 22.969 1 91.94 92 GLU A O 1
ATOM 709 N N . ARG A 1 93 ? -4.91 9.5 21.406 1 93.12 93 ARG A N 1
ATOM 710 C CA . ARG A 1 93 ? -5.301 8.523 20.391 1 93.12 93 ARG A CA 1
ATOM 711 C C . ARG A 1 93 ? -4.102 8.086 19.547 1 93.12 93 ARG A C 1
ATOM 713 O O . ARG A 1 93 ? -3.244 8.906 19.219 1 93.12 93 ARG A O 1
ATOM 720 N N . LEU A 1 94 ? -4.066 6.738 19.328 1 93.56 94 LEU A N 1
ATOM 721 C CA . LEU A 1 94 ? -3.068 6.242 18.391 1 93.56 94 LEU A CA 1
ATOM 722 C C . LEU A 1 94 ? -3.529 6.441 16.953 1 93.56 94 LEU A C 1
ATOM 724 O O . LEU A 1 94 ? -4.676 6.137 16.609 1 93.56 94 LEU A O 1
ATOM 728 N N . VAL A 1 95 ? -2.598 7.035 16.219 1 96.44 95 VAL A N 1
ATOM 729 C CA . VAL A 1 95 ? -2.906 7.266 14.812 1 96.44 95 VAL A CA 1
ATOM 730 C C . VAL A 1 95 ? -1.801 6.68 13.938 1 96.44 95 VAL A C 1
ATOM 732 O O . VAL A 1 95 ? -0.656 6.547 14.375 1 96.44 95 VAL A O 1
ATOM 735 N N . LEU A 1 96 ? -2.193 6.234 12.812 1 97.75 96 LEU A N 1
ATOM 736 C CA . LEU A 1 96 ? -1.245 5.77 11.805 1 97.75 96 LEU A CA 1
ATOM 737 C C . LEU A 1 96 ? -0.888 6.891 10.836 1 97.75 96 LEU A C 1
ATOM 739 O O . LEU A 1 96 ? -1.688 7.242 9.969 1 97.75 96 LEU A O 1
ATOM 743 N N . GLU A 1 97 ? 0.319 7.375 11.008 1 97.75 97 GLU A N 1
ATOM 744 C CA . GLU A 1 97 ? 0.819 8.367 10.062 1 97.75 97 GLU A CA 1
ATOM 745 C C . GLU A 1 97 ? 1.373 7.699 8.805 1 97.75 97 GLU A C 1
ATOM 747 O O . GLU A 1 97 ? 2.379 6.988 8.867 1 97.75 97 GLU A O 1
ATOM 752 N N . ALA A 1 98 ? 0.76 8.055 7.707 1 98.12 98 ALA A N 1
ATOM 753 C CA . ALA A 1 98 ? 1.066 7.344 6.469 1 98.12 98 ALA A CA 1
ATOM 754 C C . ALA A 1 98 ? 2.355 7.871 5.84 1 98.12 98 ALA A C 1
ATOM 756 O O . ALA A 1 98 ? 2.506 9.078 5.637 1 98.12 98 ALA A O 1
ATOM 757 N N . LYS A 1 99 ? 3.227 6.957 5.543 1 96.19 99 LYS A N 1
ATOM 758 C CA . LYS A 1 99 ? 4.348 7.238 4.652 1 96.19 99 LYS A CA 1
ATOM 759 C C . LYS A 1 99 ? 4.016 6.867 3.213 1 96.19 99 LYS A C 1
ATOM 761 O O . LYS A 1 99 ? 4.387 7.582 2.279 1 96.19 99 LYS A O 1
ATOM 766 N N . SER A 1 100 ? 3.359 5.738 3.098 1 97.75 100 SER A N 1
ATOM 767 C CA . SER A 1 100 ? 2.824 5.266 1.825 1 97.75 100 SER A CA 1
ATOM 768 C C . SER A 1 100 ? 1.393 4.762 1.979 1 97.75 100 SER A C 1
ATOM 770 O O . SER A 1 100 ? 1.054 4.141 2.988 1 97.75 100 SER A O 1
ATOM 772 N N . VAL A 1 101 ? 0.555 5.055 0.996 1 98.5 101 VAL A N 1
ATOM 773 C CA . VAL A 1 101 ? -0.831 4.598 0.935 1 98.5 101 VAL A CA 1
ATOM 774 C C . VAL A 1 101 ? -1.237 4.375 -0.52 1 98.5 101 VAL A C 1
ATOM 776 O O . VAL A 1 101 ? -0.821 5.121 -1.409 1 98.5 101 VAL A O 1
ATOM 779 N N . GLY A 1 102 ? -2.018 3.381 -0.779 1 98.44 102 GLY A N 1
ATOM 780 C CA . GLY A 1 102 ? -2.531 3.096 -2.109 1 98.44 102 GLY A CA 1
ATOM 781 C C . GLY A 1 102 ? -3.758 2.203 -2.098 1 98.44 102 GLY A C 1
ATOM 782 O O . GLY A 1 102 ? -3.977 1.452 -1.145 1 98.44 102 GLY A O 1
ATOM 783 N N . HIS A 1 103 ? -4.516 2.311 -3.117 1 98.69 103 HIS A N 1
ATOM 784 C CA . HIS A 1 103 ? -5.602 1.352 -3.287 1 98.69 103 HIS A CA 1
ATOM 785 C C . HIS A 1 103 ? -5.07 -0.077 -3.348 1 98.69 103 HIS A C 1
ATOM 787 O O . HIS A 1 103 ? -4.07 -0.344 -4.016 1 98.69 103 HIS A O 1
ATOM 793 N N . ASP A 1 104 ? -5.727 -0.965 -2.643 1 98.5 104 ASP A N 1
ATOM 794 C CA . ASP A 1 104 ? -5.273 -2.352 -2.582 1 98.5 104 ASP A CA 1
ATOM 795 C C . ASP A 1 104 ? -5.723 -3.131 -3.814 1 98.5 104 ASP A C 1
ATOM 797 O O . ASP A 1 104 ? -6.91 -3.438 -3.963 1 98.5 104 ASP A O 1
ATOM 801 N N . LEU A 1 105 ? -4.863 -3.598 -4.625 1 98.5 105 LEU A N 1
ATOM 802 C CA . LEU A 1 105 ? -5.145 -4.277 -5.883 1 98.5 105 LEU A CA 1
ATOM 803 C C . LEU A 1 105 ? -5.578 -5.719 -5.637 1 98.5 105 LEU A C 1
ATOM 805 O O . LEU A 1 105 ? -6.07 -6.391 -6.547 1 98.5 105 LEU A O 1
ATOM 809 N N . ALA A 1 106 ? -5.387 -6.168 -4.418 1 97.38 106 ALA A N 1
ATOM 810 C CA . ALA A 1 106 ? -5.98 -7.465 -4.086 1 97.38 106 ALA A CA 1
ATOM 811 C C . ALA A 1 106 ? -7.5 -7.418 -4.211 1 97.38 106 ALA A C 1
ATOM 813 O O . ALA A 1 106 ? -8.148 -8.461 -4.359 1 97.38 106 ALA A O 1
ATOM 814 N N . ARG A 1 107 ? -8.016 -6.215 -4.137 1 96.88 107 ARG A N 1
ATOM 815 C CA . ARG A 1 107 ? -9.469 -6.098 -4.082 1 96.88 107 ARG A CA 1
ATOM 816 C C . ARG A 1 107 ? -10.008 -5.363 -5.305 1 96.88 107 ARG A C 1
ATOM 818 O O . ARG A 1 107 ? -11.211 -5.102 -5.402 1 96.88 107 ARG A O 1
ATOM 825 N N . GLY A 1 108 ? -9.133 -4.973 -6.211 1 97.81 108 GLY A N 1
ATOM 826 C CA . GLY A 1 108 ? -9.57 -4.258 -7.402 1 97.81 108 GLY A CA 1
ATOM 827 C C . GLY A 1 108 ? -8.422 -3.789 -8.273 1 97.81 108 GLY A C 1
ATOM 828 O O . GLY A 1 108 ? -7.281 -4.219 -8.086 1 97.81 108 GLY A O 1
ATOM 829 N N . THR A 1 109 ? -8.797 -2.965 -9.219 1 98.44 109 THR A N 1
ATOM 830 C CA . THR A 1 109 ? -7.82 -2.391 -10.141 1 98.44 109 THR A CA 1
ATOM 831 C C . THR A 1 109 ? -7.711 -0.882 -9.938 1 98.44 109 THR A C 1
ATOM 833 O O . THR A 1 109 ? -8.578 -0.269 -9.312 1 98.44 109 THR A O 1
ATOM 836 N N . SER A 1 110 ? -6.555 -0.394 -10.383 1 98.19 110 SER A N 1
ATOM 837 C CA . SER A 1 110 ? -6.371 1.051 -10.289 1 98.19 110 SER A CA 1
ATOM 838 C C . SER A 1 110 ? -5.664 1.602 -11.516 1 98.19 110 SER A C 1
ATOM 840 O O . SER A 1 110 ? -4.98 0.863 -12.234 1 98.19 110 SER A O 1
ATOM 842 N N . ARG A 1 111 ? -5.945 2.855 -11.773 1 98.06 111 ARG A N 1
ATOM 843 C CA . ARG A 1 111 ? -5.207 3.648 -12.75 1 98.06 111 ARG A CA 1
ATOM 844 C C . ARG A 1 111 ? -4.418 4.762 -12.062 1 98.06 111 ARG A C 1
ATOM 846 O O . ARG A 1 111 ? -4.988 5.574 -11.336 1 98.06 111 ARG A O 1
ATOM 853 N N . PHE A 1 112 ? -3.178 4.785 -12.445 1 98 112 PHE A N 1
ATOM 854 C CA . PHE A 1 112 ? -2.264 5.668 -11.734 1 98 112 PHE A CA 1
ATOM 855 C C . PHE A 1 112 ? -1.875 6.859 -12.602 1 98 112 PHE A C 1
ATOM 857 O O . PHE A 1 112 ? -1.661 6.711 -13.805 1 98 112 PHE A O 1
ATOM 864 N N . THR A 1 113 ? -1.864 8.031 -11.984 1 97.56 113 THR A N 1
ATOM 865 C CA . THR A 1 113 ? -1.338 9.258 -12.578 1 97.56 113 THR A CA 1
ATOM 866 C C . THR A 1 113 ? -0.241 9.859 -11.703 1 97.56 113 THR A C 1
ATOM 868 O O . THR A 1 113 ? -0.495 10.258 -10.57 1 97.56 113 THR A O 1
ATOM 871 N N . ARG A 1 114 ? 0.946 9.953 -12.203 1 95.94 114 ARG A N 1
ATOM 872 C CA . ARG A 1 114 ? 2.076 10.469 -11.438 1 95.94 114 ARG A CA 1
ATOM 873 C C . ARG A 1 114 ? 1.951 11.977 -11.227 1 95.94 114 ARG A C 1
ATOM 875 O O . ARG A 1 114 ? 1.504 12.703 -12.117 1 95.94 114 ARG A O 1
ATOM 882 N N . ASN A 1 115 ? 2.422 12.328 -10.055 1 92 115 ASN A N 1
ATOM 883 C CA . ASN A 1 115 ? 2.5 13.766 -9.82 1 92 115 ASN A CA 1
ATOM 884 C C . ASN A 1 115 ? 3.482 14.438 -10.781 1 92 115 ASN A C 1
ATOM 886 O O . ASN A 1 115 ? 4.535 13.883 -11.086 1 92 115 ASN A O 1
ATOM 890 N N . GLU A 1 116 ? 3.074 15.547 -11.406 1 79.88 116 GLU A N 1
ATOM 891 C CA . GLU A 1 116 ? 4.008 16.328 -12.227 1 79.88 116 GLU A CA 1
ATOM 892 C C . GLU A 1 116 ? 5.082 16.984 -11.359 1 79.88 116 GLU A C 1
ATOM 894 O O . GLU A 1 116 ? 4.793 17.469 -10.266 1 79.88 116 GLU A O 1
ATOM 899 N N . ARG A 1 117 ? 6.289 16.469 -11.523 1 62.69 117 ARG A N 1
ATOM 900 C CA . ARG A 1 117 ? 7.375 17.125 -10.805 1 62.69 117 ARG A CA 1
ATOM 901 C C . ARG A 1 117 ? 7.32 18.641 -10.992 1 62.69 117 ARG A C 1
ATOM 903 O O . ARG A 1 117 ? 7.25 19.125 -12.117 1 62.69 117 ARG A O 1
ATOM 910 N N . VAL A 1 118 ? 6.734 19.312 -10.07 1 55.66 118 VAL A N 1
ATOM 911 C CA . VAL A 1 118 ? 6.836 20.766 -10.195 1 55.66 118 VAL A CA 1
ATOM 912 C C . VAL A 1 118 ? 8.297 21.156 -10.398 1 55.66 118 VAL A C 1
ATOM 914 O O . VAL A 1 118 ? 9.156 20.828 -9.57 1 55.66 118 VAL A O 1
ATOM 917 N N . ALA A 1 119 ? 8.75 21.234 -11.664 1 51.56 119 ALA A N 1
ATOM 918 C CA . ALA A 1 119 ? 10.07 21.812 -11.906 1 51.56 119 ALA A CA 1
ATOM 919 C C . ALA A 1 119 ? 10.367 22.938 -10.914 1 51.56 119 ALA A C 1
ATOM 921 O O . ALA A 1 119 ? 9.484 23.719 -10.578 1 51.56 119 ALA A O 1
ATOM 922 N N . PRO A 1 120 ? 11.375 22.672 -10.047 1 49.06 120 PRO A N 1
ATOM 923 C CA . PRO A 1 120 ? 11.688 23.859 -9.242 1 49.06 120 PRO A CA 1
ATOM 924 C C . PRO A 1 120 ? 11.602 25.156 -10.047 1 49.06 120 PRO A C 1
ATOM 926 O O . PRO A 1 120 ? 12.055 25.203 -11.195 1 49.06 120 PRO A O 1
ATOM 929 N N . ALA A 1 121 ? 10.68 25.906 -9.75 1 48.16 121 ALA A N 1
ATOM 930 C CA . ALA A 1 121 ? 10.633 27.219 -10.391 1 48.16 121 ALA A CA 1
ATOM 931 C C . ALA A 1 121 ? 12.039 27.734 -10.664 1 48.16 121 ALA A C 1
ATOM 933 O O . ALA A 1 121 ? 12.898 27.719 -9.773 1 48.16 121 ALA A O 1
ATOM 934 N N . GLU A 1 122 ? 12.555 27.547 -11.875 1 49.09 122 GLU A N 1
ATOM 935 C CA . GLU A 1 122 ? 13.805 28.203 -12.211 1 49.09 122 GLU A CA 1
ATOM 936 C C . GLU A 1 122 ? 13.914 29.562 -11.523 1 49.09 122 GLU A C 1
ATOM 938 O O . GLU A 1 122 ? 12.953 30.344 -11.5 1 49.09 122 GLU A O 1
ATOM 943 N N . PRO A 1 123 ? 14.773 29.719 -10.562 1 50.62 123 PRO A N 1
ATOM 944 C CA . PRO A 1 123 ? 14.875 31.109 -10.07 1 50.62 123 PRO A CA 1
ATOM 945 C C . PRO A 1 123 ? 14.766 32.125 -11.195 1 50.62 123 PRO A C 1
ATOM 947 O O . PRO A 1 123 ? 15.141 31.859 -12.336 1 50.62 123 PRO A O 1
ATOM 950 N N . PRO A 1 124 ? 13.797 32.969 -11.094 1 46.5 124 PRO A N 1
ATOM 951 C CA . PRO A 1 124 ? 13.781 33.938 -12.188 1 46.5 124 PRO A CA 1
ATOM 952 C C . PRO A 1 124 ? 15.18 34.281 -12.695 1 46.5 124 PRO A C 1
ATOM 954 O O . PRO A 1 124 ? 16.125 34.406 -11.906 1 46.5 124 PRO A O 1
ATOM 957 N N . ALA A 1 125 ? 15.469 33.969 -13.867 1 45.88 125 ALA A N 1
ATOM 958 C CA . ALA A 1 125 ? 16.719 34.375 -14.484 1 45.88 125 ALA A CA 1
ATOM 959 C C . ALA A 1 125 ? 17.172 35.75 -13.969 1 45.88 125 ALA A C 1
ATOM 961 O O . ALA A 1 125 ? 16.359 36.656 -13.891 1 45.88 125 ALA A O 1
ATOM 962 N N . ASP A 1 126 ? 18.156 35.812 -13.133 1 40.31 126 ASP A N 1
ATOM 963 C CA . ASP A 1 126 ? 18.734 37.094 -12.75 1 40.31 126 ASP A CA 1
ATOM 964 C C . ASP A 1 126 ? 18.656 38.094 -13.898 1 40.31 126 ASP A C 1
ATOM 966 O O . ASP A 1 126 ? 19.172 37.844 -14.984 1 40.31 126 ASP A O 1
ATOM 970 N N . SER A 1 127 ? 17.594 38.875 -14.094 1 47.97 127 SER A N 1
ATOM 971 C CA . SER A 1 127 ? 17.688 40.062 -14.961 1 47.97 127 SER A CA 1
ATOM 972 C C . SER A 1 127 ? 19.094 40.625 -14.961 1 47.97 127 SER A C 1
ATOM 974 O O . SER A 1 127 ? 19.625 41 -13.906 1 47.97 127 SER A O 1
ATOM 976 N N . GLY A 1 128 ? 19.984 40.25 -15.953 1 45 128 GLY A N 1
ATOM 977 C CA . GLY A 1 128 ? 21.328 40.781 -16.188 1 45 128 GLY A CA 1
ATOM 978 C C . GLY A 1 128 ? 21.469 42.25 -15.742 1 45 128 GLY A C 1
ATOM 979 O O . GLY A 1 128 ? 20.484 42.938 -15.539 1 45 128 GLY A O 1
ATOM 980 N N . PRO A 1 129 ? 22.562 42.656 -15.188 1 47.03 129 PRO A N 1
ATOM 981 C CA . PRO A 1 129 ? 22.781 44.031 -14.742 1 47.03 129 PRO A CA 1
ATOM 982 C C . PRO A 1 129 ? 22.281 45.062 -15.75 1 47.03 129 PRO A C 1
ATOM 984 O O . PRO A 1 129 ? 22.422 44.875 -16.953 1 47.03 129 PRO A O 1
ATOM 987 N N . ALA A 1 130 ? 21.297 45.812 -15.445 1 48.12 130 ALA A N 1
ATOM 988 C CA . ALA A 1 130 ? 20.844 46.938 -16.266 1 48.12 130 ALA A CA 1
ATOM 989 C C . ALA A 1 130 ? 22.016 47.656 -16.891 1 48.12 130 ALA A C 1
ATOM 991 O O . ALA A 1 130 ? 23.078 47.781 -16.281 1 48.12 130 ALA A O 1
ATOM 992 N N . PRO A 1 131 ? 22.172 47.781 -18.172 1 46.25 131 PRO A N 1
ATOM 993 C CA . PRO A 1 131 ? 23.297 48.5 -18.75 1 46.25 131 PRO A CA 1
ATOM 994 C C . PRO A 1 131 ? 23.578 49.812 -18.047 1 46.25 131 PRO A C 1
ATOM 996 O O . PRO A 1 131 ? 22.656 50.562 -17.719 1 46.25 131 PRO A O 1
ATOM 999 N N . GLN A 1 132 ? 24.625 49.938 -17.234 1 38.31 132 GLN A N 1
ATOM 1000 C CA . GLN A 1 132 ? 25.078 51.188 -16.625 1 38.31 132 GLN A CA 1
ATOM 1001 C C . GLN A 1 132 ? 25.125 52.312 -17.641 1 38.31 132 GLN A C 1
ATOM 1003 O O . GLN A 1 132 ? 25.875 52.25 -18.609 1 38.31 132 GLN A O 1
ATOM 1008 N N . SER A 1 133 ? 24.016 52.969 -17.938 1 42.22 133 SER A N 1
ATOM 1009 C CA . SER A 1 133 ? 24.109 54.219 -18.688 1 42.22 133 SER A CA 1
ATOM 1010 C C . SER A 1 133 ? 25.234 55.094 -18.156 1 42.22 133 SER A C 1
ATOM 1012 O O . SER A 1 133 ? 25.344 55.312 -16.953 1 42.22 133 SER A O 1
ATOM 1014 N N . ARG A 1 134 ? 26.375 55.188 -18.812 1 36.47 134 ARG A N 1
ATOM 1015 C CA . ARG A 1 134 ? 27.5 56.094 -18.578 1 36.47 134 ARG A CA 1
ATOM 1016 C C . ARG A 1 134 ? 27.031 57.5 -18.266 1 36.47 134 ARG A C 1
ATOM 1018 O O . ARG A 1 134 ? 26.266 58.094 -19.031 1 36.47 134 ARG A O 1
ATOM 1025 N N . PRO A 1 135 ? 26.859 57.875 -16.906 1 37.25 135 PRO A N 1
ATOM 1026 C CA . PRO A 1 135 ? 26.453 59.25 -16.578 1 37.25 135 PRO A CA 1
ATOM 1027 C C . PRO A 1 135 ? 27.266 60.281 -17.344 1 37.25 135 PRO A C 1
ATOM 1029 O O . PRO A 1 135 ? 28.484 60.125 -17.5 1 37.25 135 PRO A O 1
ATOM 1032 N N . ASP A 1 136 ? 26.844 60.781 -18.484 1 36.66 136 ASP A N 1
ATOM 1033 C CA . ASP A 1 136 ? 27.438 61.969 -19.078 1 36.66 136 ASP A CA 1
ATOM 1034 C C . ASP A 1 136 ? 27.75 63.031 -18.016 1 36.66 136 ASP A C 1
ATOM 1036 O O . ASP A 1 136 ? 26.828 63.594 -17.406 1 36.66 136 ASP A O 1
ATOM 1040 N N . GLY A 1 137 ? 28.688 62.75 -16.984 1 32.06 137 GLY A N 1
ATOM 1041 C CA . GLY A 1 137 ? 29.172 63.469 -15.82 1 32.06 137 GLY A CA 1
ATOM 1042 C C . GLY A 1 137 ? 29.516 64.938 -16.125 1 32.06 137 GLY A C 1
ATOM 1043 O O . GLY A 1 137 ? 30.25 65.562 -15.359 1 32.06 137 GLY A O 1
ATOM 1044 N N . GLU A 1 138 ? 29.328 65.438 -17.375 1 33.94 138 GLU A N 1
ATOM 1045 C CA . GLU A 1 138 ? 30 66.688 -17.391 1 33.94 138 GLU A CA 1
ATOM 1046 C C . GLU A 1 138 ? 29.422 67.625 -16.328 1 33.94 138 GLU A C 1
ATOM 1048 O O . GLU A 1 138 ? 28.375 68.25 -16.547 1 33.94 138 GLU A O 1
ATOM 1053 N N . ARG A 1 139 ? 29.125 67.125 -15.086 1 26.83 139 ARG A N 1
ATOM 1054 C CA . ARG A 1 139 ? 28.531 68.125 -14.195 1 26.83 139 ARG A CA 1
ATOM 1055 C C . ARG A 1 139 ? 29.484 69.312 -13.969 1 26.83 139 ARG A C 1
ATOM 1057 O O . ARG A 1 139 ? 30.672 69.125 -13.695 1 26.83 139 ARG A O 1
ATOM 1064 N N . CYS A 1 140 ? 29.125 70.438 -14.406 1 32.81 140 CYS A N 1
ATOM 1065 C CA . CYS A 1 140 ? 29.688 71.75 -14.234 1 32.81 140 CYS A CA 1
ATOM 1066 C C . CYS A 1 140 ? 29.875 72.062 -12.766 1 32.81 140 CYS A C 1
ATOM 1068 O O . CYS A 1 140 ? 28.969 71.875 -11.953 1 32.81 140 CYS A O 1
ATOM 1070 N N . GLU A 1 141 ? 31.094 71.938 -12.125 1 31.44 141 GLU A N 1
ATOM 1071 C CA . GLU A 1 141 ? 31.641 72.25 -10.812 1 31.44 141 GLU A CA 1
ATOM 1072 C C . GLU A 1 141 ? 31.188 73.625 -10.352 1 31.44 141 GLU A C 1
ATOM 1074 O O . GLU A 1 141 ? 31.531 74.625 -10.969 1 31.44 141 GLU A O 1
ATOM 1079 N N . PRO A 1 142 ? 29.922 73.875 -10 1 29.47 142 PRO A N 1
ATOM 1080 C CA . PRO A 1 142 ? 29.75 75.25 -9.578 1 29.47 142 PRO A CA 1
ATOM 1081 C C . PRO A 1 142 ? 30.609 75.625 -8.367 1 29.47 142 PRO A C 1
ATOM 1083 O O . PRO A 1 142 ? 30.953 74.75 -7.57 1 29.47 142 PRO A O 1
ATOM 1086 N N . ASP A 1 143 ? 31.516 76.562 -8.305 1 26.84 143 ASP A N 1
ATOM 1087 C CA . ASP A 1 143 ? 32.469 77.25 -7.43 1 26.84 143 ASP A CA 1
ATOM 1088 C C . ASP A 1 143 ? 31.766 77.75 -6.172 1 26.84 143 ASP A C 1
ATOM 1090 O O . ASP A 1 143 ? 32 78.875 -5.734 1 26.84 143 ASP A O 1
ATOM 1094 N N . ASP A 1 144 ? 30.781 77.062 -5.52 1 23.31 144 ASP A N 1
ATOM 1095 C CA . ASP A 1 144 ? 30.016 77.812 -4.531 1 23.31 144 ASP A CA 1
ATOM 1096 C C . ASP A 1 144 ? 30.891 78.188 -3.34 1 23.31 144 ASP A C 1
ATOM 1098 O O . ASP A 1 144 ? 31.578 77.312 -2.768 1 23.31 144 ASP A O 1
ATOM 1102 N N . GLU A 1 145 ? 31.203 79.438 -3.033 1 26.19 145 GLU A N 1
ATOM 1103 C CA . GLU A 1 145 ? 31.844 80.312 -2.062 1 26.19 145 GLU A CA 1
ATOM 1104 C C . GLU A 1 145 ? 31.172 80.25 -0.7 1 26.19 145 GLU A C 1
ATOM 1106 O O . GLU A 1 145 ? 31.422 81.062 0.181 1 26.19 145 GLU A O 1
ATOM 1111 N N . ALA A 1 146 ? 30.281 79.312 -0.395 1 23.45 146 ALA A N 1
ATOM 1112 C CA . ALA A 1 146 ? 29.5 79.75 0.749 1 23.45 146 ALA A CA 1
ATOM 1113 C C . ALA A 1 146 ? 30.375 79.875 1.992 1 23.45 146 ALA A C 1
ATOM 1115 O O . ALA A 1 146 ? 31.375 79.188 2.135 1 23.45 146 ALA A O 1
ATOM 1116 N N . GLU A 1 147 ? 30.047 80.875 2.91 1 27.08 147 GLU A N 1
ATOM 1117 C CA . GLU A 1 147 ? 30.344 81.75 4.023 1 27.08 147 GLU A CA 1
ATOM 1118 C C . GLU A 1 147 ? 30.156 81.062 5.363 1 27.08 147 GLU A C 1
ATOM 1120 O O . GLU A 1 147 ? 29.078 81.125 5.965 1 27.08 147 GLU A O 1
ATOM 1125 N N . SER A 1 148 ? 30.406 79.812 5.559 1 25.36 148 SER A N 1
ATOM 1126 C CA . SER A 1 148 ? 29.875 79.25 6.805 1 25.36 148 SER A CA 1
ATOM 1127 C C . SER A 1 148 ? 30.469 79.938 8.016 1 25.36 148 SER A C 1
ATOM 1129 O O . SER A 1 148 ? 31.688 80 8.195 1 25.36 148 SER A O 1
ATOM 1131 N N . LEU A 1 149 ? 29.609 80.812 8.547 1 22 149 LEU A N 1
ATOM 1132 C CA . LEU A 1 149 ? 29.734 81.688 9.711 1 22 149 LEU A CA 1
ATOM 1133 C C . LEU A 1 149 ? 30.125 80.938 10.953 1 22 149 LEU A C 1
ATOM 1135 O O . LEU A 1 149 ? 29.969 79.688 10.984 1 22 149 LEU A O 1
ATOM 1139 N N . PRO A 1 150 ? 29.734 81.562 12.148 1 25.47 150 PRO A N 1
ATOM 1140 C CA . PRO A 1 150 ? 30.281 82 13.43 1 25.47 150 PRO A CA 1
ATOM 1141 C C . PRO A 1 150 ? 29.891 81.062 14.586 1 25.47 150 PRO A C 1
ATOM 1143 O O . PRO A 1 150 ? 28.766 81.125 15.086 1 25.47 150 PRO A O 1
ATOM 1146 N N . ALA A 1 151 ? 29.859 79.812 14.562 1 22.94 151 ALA A N 1
ATOM 1147 C CA . ALA A 1 151 ? 29.203 79.188 15.711 1 22.94 151 ALA A CA 1
ATOM 1148 C C . ALA A 1 151 ? 29.797 79.688 17.016 1 22.94 151 ALA A C 1
ATOM 1150 O O . ALA A 1 151 ? 30.969 79.438 17.312 1 22.94 151 ALA A O 1
ATOM 1151 N N . GLU A 1 152 ? 29.109 80.688 17.672 1 21.97 152 GLU A N 1
ATOM 1152 C CA . GLU A 1 152 ? 29.219 81.375 18.938 1 21.97 152 GLU A CA 1
ATOM 1153 C C . GLU A 1 152 ? 29.391 80.438 20.109 1 21.97 152 GLU A C 1
ATOM 1155 O O . GLU A 1 152 ? 30.406 80.5 20.812 1 21.97 152 GLU A O 1
ATOM 1160 N N . SER A 1 153 ? 28.359 80.5 21.078 1 20.27 153 SER A N 1
ATOM 1161 C CA . SER A 1 153 ? 28.266 81.062 22.406 1 20.27 153 SER A CA 1
ATOM 1162 C C . SER A 1 153 ? 28.469 80 23.5 1 20.27 153 SER A C 1
ATOM 1164 O O . SER A 1 153 ? 29.281 80.188 24.406 1 20.27 153 SER A O 1
ATOM 1166 N N . LEU A 1 154 ? 27.344 79.312 24.078 1 20.81 154 LEU A N 1
ATOM 1167 C CA . LEU A 1 154 ? 26.812 79.562 25.406 1 20.81 154 LEU A CA 1
ATOM 1168 C C . LEU A 1 154 ? 27.469 78.625 26.438 1 20.81 154 LEU A C 1
ATOM 1170 O O . LEU A 1 154 ? 27.891 77.562 26.125 1 20.81 154 LEU A O 1
ATOM 1174 N N . ALA A 1 155 ? 27.391 79 27.844 1 21.36 155 ALA A N 1
ATOM 1175 C CA . ALA A 1 155 ? 27.844 79.312 29.203 1 21.36 155 ALA A CA 1
ATOM 1176 C C . ALA A 1 155 ? 27.609 78.125 30.125 1 21.36 155 ALA A C 1
ATOM 1178 O O . ALA A 1 155 ? 28.438 77.812 30.969 1 21.36 155 ALA A O 1
ATOM 1179 N N . SER A 1 156 ? 26.266 77.625 30.375 1 20.92 156 SER A N 1
ATOM 1180 C CA . SER A 1 156 ? 25.828 77.812 31.75 1 20.92 156 SER A CA 1
ATOM 1181 C C . SER A 1 156 ? 26.469 76.812 32.688 1 20.92 156 SER A C 1
ATOM 1183 O O . SER A 1 156 ? 27.047 75.812 32.25 1 20.92 156 SER A O 1
ATOM 1185 N N . VAL A 1 157 ? 25.625 76.25 33.688 1 20.72 157 VAL A N 1
ATOM 1186 C CA . VAL A 1 157 ? 25.359 76.562 35.094 1 20.72 157 VAL A CA 1
ATOM 1187 C C . VAL A 1 157 ? 25.969 75.438 35.969 1 20.72 157 VAL A C 1
ATOM 1189 O O . VAL A 1 157 ? 26.719 75.75 36.906 1 20.72 157 VAL A O 1
ATOM 1192 N N . GLU A 1 158 ? 25.141 74.25 36.375 1 21.95 158 GLU A N 1
ATOM 1193 C CA . GLU A 1 158 ? 24.578 74.25 37.719 1 21.95 158 GLU A CA 1
ATOM 1194 C C . GLU A 1 158 ? 25.531 73.562 38.688 1 21.95 158 GLU A C 1
ATOM 1196 O O . GLU A 1 158 ? 26.453 72.812 38.281 1 21.95 158 GLU A O 1
ATOM 1201 N N . ASP A 1 159 ? 24.891 72.812 39.875 1 23.11 159 ASP A N 1
ATOM 1202 C CA . ASP A 1 159 ? 24.75 72.938 41.312 1 23.11 159 ASP A CA 1
ATOM 1203 C C . ASP A 1 159 ? 25.734 72 42.031 1 23.11 159 ASP A C 1
ATOM 1205 O O . ASP A 1 159 ? 25.859 70.875 41.688 1 23.11 159 ASP A O 1
ATOM 1209 N N . GLY A 1 160 ? 26.672 72.5 42.719 1 23.62 160 GLY A N 1
ATOM 1210 C CA . GLY A 1 160 ? 27.688 72.188 43.719 1 23.62 160 GLY A CA 1
ATOM 1211 C C . GLY A 1 160 ? 27.125 71.5 44.969 1 23.62 160 GLY A C 1
ATOM 1212 O O . GLY A 1 160 ? 27.719 71.625 46.062 1 23.62 160 GLY A O 1
ATOM 1213 N N . VAL A 1 161 ? 25.859 71 44.938 1 25.23 161 VAL A N 1
ATOM 1214 C CA . VAL A 1 161 ? 25.328 71 46.312 1 25.23 161 VAL A CA 1
ATOM 1215 C C . VAL A 1 161 ? 26.328 70.312 47.25 1 25.23 161 VAL A C 1
ATOM 1217 O O . VAL A 1 161 ? 26.828 69.25 46.969 1 25.23 161 VAL A O 1
ATOM 1220 N N . ALA A 1 162 ? 26.609 70.938 48.562 1 22.97 162 ALA A N 1
ATOM 1221 C CA . ALA A 1 162 ? 27.344 71.188 49.812 1 22.97 162 ALA A CA 1
ATOM 1222 C C . ALA A 1 162 ? 27.281 70.062 50.781 1 22.97 162 ALA A C 1
ATOM 1224 O O . ALA A 1 162 ? 28.266 69.75 51.469 1 22.97 162 ALA A O 1
ATOM 1225 N N . GLU A 1 163 ? 25.938 69.625 51.281 1 24.44 163 GLU A N 1
ATOM 1226 C CA . GLU A 1 163 ? 25.766 69.812 52.719 1 24.44 163 GLU A CA 1
ATOM 1227 C C . GLU A 1 163 ? 26.766 68.938 53.5 1 24.44 163 GLU A C 1
ATOM 1229 O O . GLU A 1 163 ? 27.203 67.938 53.031 1 24.44 163 GLU A O 1
ATOM 1234 N N . PRO A 1 164 ? 26.297 68.625 54.938 1 24.53 164 PRO A N 1
ATOM 1235 C CA . PRO A 1 164 ? 26.344 69.25 56.25 1 24.53 164 PRO A CA 1
ATOM 1236 C C . PRO A 1 164 ? 27.266 68.562 57.219 1 24.53 164 PRO A C 1
ATOM 1238 O O . PRO A 1 164 ? 27.719 67.438 56.938 1 24.53 164 PRO A O 1
ATOM 1241 N N . ALA A 1 165 ? 26.594 68.375 58.688 1 30.61 165 ALA A N 1
ATOM 1242 C CA . ALA A 1 165 ? 26.906 68.625 60.062 1 30.61 165 ALA A CA 1
ATOM 1243 C C . ALA A 1 165 ? 27.625 67.438 60.688 1 30.61 165 ALA A C 1
ATOM 1245 O O . ALA A 1 165 ? 28.688 67.562 61.312 1 30.61 165 ALA A O 1
ATOM 1246 N N . ALA A 1 166 ? 26.734 66.625 62 1 32 166 ALA A N 1
ATOM 1247 C CA . ALA A 1 166 ? 27.203 65.75 63.094 1 32 166 ALA A CA 1
ATOM 1248 C C . ALA A 1 166 ? 27.656 64.375 62.531 1 32 166 ALA A C 1
ATOM 1250 O O . ALA A 1 166 ? 27.047 63.844 61.594 1 32 166 ALA A O 1
ATOM 1251 N N . MET B 1 1 ? 6.863 -19.094 11.781 1 62 1 MET B N 1
ATOM 1252 C CA . MET B 1 1 ? 6.551 -17.672 11.93 1 62 1 MET B CA 1
ATOM 1253 C C . MET B 1 1 ? 6.879 -16.906 10.648 1 62 1 MET B C 1
ATOM 1255 O O . MET B 1 1 ? 7.977 -17.047 10.102 1 62 1 MET B O 1
ATOM 1259 N N . ASP B 1 2 ? 5.883 -16.422 9.82 1 68.25 2 ASP B N 1
ATOM 1260 C CA . ASP B 1 2 ? 6.148 -15.734 8.562 1 68.25 2 ASP B CA 1
ATOM 1261 C C . ASP B 1 2 ? 6.617 -14.305 8.805 1 68.25 2 ASP B C 1
ATOM 1263 O O . ASP B 1 2 ? 6.18 -13.656 9.766 1 68.25 2 ASP B O 1
ATOM 1267 N N . THR B 1 3 ? 7.711 -13.977 8.156 1 81.5 3 THR B N 1
ATOM 1268 C CA . THR B 1 3 ? 8.227 -12.617 8.227 1 81.5 3 THR B CA 1
ATOM 1269 C C . THR B 1 3 ? 7.441 -11.688 7.301 1 81.5 3 THR B C 1
ATOM 1271 O O . THR B 1 3 ? 7.48 -11.844 6.078 1 81.5 3 THR B O 1
ATOM 1274 N N . ALA B 1 4 ? 6.664 -10.805 7.945 1 88.44 4 ALA B N 1
ATOM 1275 C CA . ALA B 1 4 ? 5.93 -9.805 7.176 1 88.4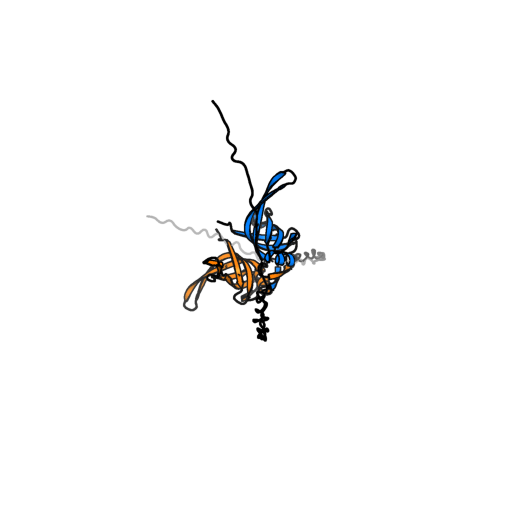4 4 ALA B CA 1
ATOM 1276 C C . ALA B 1 4 ? 6.805 -8.586 6.879 1 88.44 4 ALA B C 1
ATOM 1278 O O . ALA B 1 4 ? 7.559 -8.133 7.742 1 88.44 4 ALA B O 1
ATOM 1279 N N . ILE B 1 5 ? 6.828 -8.164 5.625 1 92.75 5 ILE B N 1
ATOM 1280 C CA . ILE B 1 5 ? 7.617 -6.996 5.234 1 92.75 5 ILE B CA 1
ATOM 1281 C C . ILE B 1 5 ? 6.773 -6.074 4.355 1 92.75 5 ILE B C 1
ATOM 1283 O O . ILE B 1 5 ? 5.816 -6.52 3.719 1 92.75 5 ILE B O 1
ATOM 1287 N N . SER B 1 6 ? 7.094 -4.812 4.465 1 96.38 6 SER B N 1
ATOM 1288 C CA . SER B 1 6 ? 6.527 -3.814 3.561 1 96.38 6 SER B CA 1
ATOM 1289 C C . SER B 1 6 ? 7.625 -3.082 2.795 1 96.38 6 SER B C 1
ATOM 1291 O O . SER B 1 6 ? 8.711 -2.842 3.328 1 96.38 6 SER B O 1
ATOM 1293 N N . MET B 1 7 ? 7.34 -2.738 1.545 1 96.19 7 MET B N 1
ATOM 1294 C CA . MET B 1 7 ? 8.266 -1.995 0.698 1 96.19 7 MET B CA 1
ATOM 1295 C C . MET B 1 7 ? 7.523 -0.998 -0.182 1 96.19 7 MET B C 1
ATOM 1297 O O . MET B 1 7 ? 6.441 -1.3 -0.691 1 96.19 7 MET B O 1
ATOM 1301 N N . ALA B 1 8 ? 8.125 0.141 -0.267 1 97.44 8 ALA B N 1
ATOM 1302 C CA . ALA B 1 8 ? 7.68 1.118 -1.257 1 97.44 8 ALA B CA 1
ATOM 1303 C C . ALA B 1 8 ? 8.789 1.424 -2.262 1 97.44 8 ALA B C 1
ATOM 1305 O O . ALA B 1 8 ? 9.961 1.533 -1.893 1 97.44 8 ALA B O 1
ATOM 1306 N N . GLY B 1 9 ? 8.43 1.504 -3.523 1 97.81 9 GLY B N 1
ATOM 1307 C CA . GLY B 1 9 ? 9.398 1.758 -4.574 1 97.81 9 GLY B CA 1
ATOM 1308 C C . GLY B 1 9 ? 8.766 1.886 -5.949 1 97.81 9 GLY B C 1
ATOM 1309 O O . GLY B 1 9 ? 7.551 2.045 -6.07 1 97.81 9 GLY B O 1
ATOM 1310 N N . ASN B 1 10 ? 9.648 1.916 -6.938 1 98.12 10 ASN B N 1
ATOM 1311 C CA . ASN B 1 10 ? 9.203 2.023 -8.32 1 98.12 10 ASN B CA 1
ATOM 1312 C C . ASN B 1 10 ? 9.305 0.687 -9.047 1 98.12 10 ASN B C 1
ATOM 1314 O O . ASN B 1 10 ? 10.273 -0.055 -8.859 1 98.12 10 ASN B O 1
ATOM 1318 N N . VAL B 1 11 ? 8.32 0.464 -9.836 1 98.69 11 VAL B N 1
ATOM 1319 C CA . VAL B 1 11 ? 8.328 -0.726 -10.68 1 98.69 11 VAL B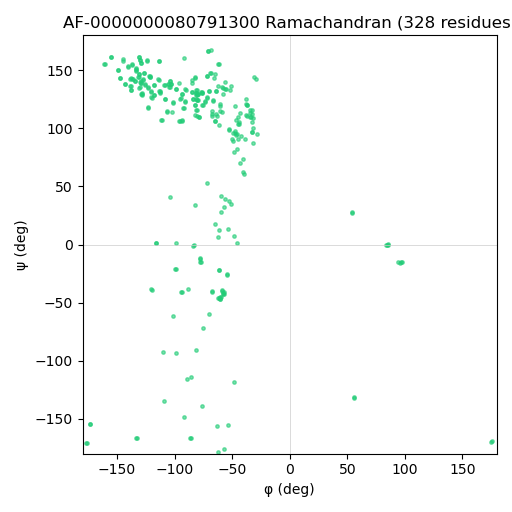 CA 1
ATOM 1320 C C . VAL B 1 11 ? 9.445 -0.61 -11.719 1 98.69 11 VAL B C 1
ATOM 1322 O O . VAL B 1 11 ? 9.445 0.319 -12.531 1 98.69 11 VAL B O 1
ATOM 1325 N N . GLY B 1 12 ? 10.297 -1.588 -11.719 1 98.5 12 GLY B N 1
ATOM 1326 C CA . GLY B 1 12 ? 11.477 -1.489 -12.555 1 98.5 12 GLY B CA 1
ATOM 1327 C C . GLY B 1 12 ? 11.352 -2.248 -13.867 1 98.5 12 GLY B C 1
ATOM 1328 O O . GLY B 1 12 ? 12.117 -2.018 -14.805 1 98.5 12 GLY B O 1
ATOM 1329 N N . THR B 1 13 ? 10.5 -3.174 -13.977 1 98.38 13 THR B N 1
ATOM 1330 C CA . THR B 1 13 ? 10.266 -3.975 -15.172 1 98.38 13 THR B CA 1
ATOM 1331 C C . THR B 1 13 ? 8.781 -4.027 -15.508 1 98.38 13 THR B C 1
ATOM 1333 O O . THR B 1 13 ? 7.938 -3.711 -14.664 1 98.38 13 THR B O 1
ATOM 1336 N N . GLU B 1 14 ? 8.586 -4.391 -16.766 1 98.38 14 GLU B N 1
ATOM 1337 C CA . GLU B 1 14 ? 7.195 -4.723 -17.062 1 98.38 14 GLU B CA 1
ATOM 1338 C C . GLU B 1 14 ? 6.723 -5.914 -16.234 1 98.38 14 GLU B C 1
ATOM 1340 O O . GLU B 1 14 ? 7.535 -6.73 -15.789 1 98.38 14 GLU B O 1
ATOM 1345 N N . VAL B 1 15 ? 5.43 -5.953 -16.047 1 98.62 15 VAL B N 1
ATOM 1346 C CA . VAL B 1 15 ? 4.863 -7.059 -15.273 1 98.62 15 VAL B CA 1
ATOM 1347 C C . VAL B 1 15 ? 4.883 -8.328 -16.109 1 98.62 15 VAL B C 1
ATOM 1349 O O . VAL B 1 15 ? 4.383 -8.352 -17.234 1 98.62 15 VAL B O 1
ATOM 1352 N N . ASP B 1 16 ? 5.523 -9.32 -15.578 1 98.5 16 ASP B N 1
ATOM 1353 C CA . ASP B 1 16 ? 5.441 -10.656 -16.172 1 98.5 16 ASP B CA 1
ATOM 1354 C C . ASP B 1 16 ? 4.195 -11.391 -15.68 1 98.5 16 ASP B C 1
ATOM 1356 O O . ASP B 1 16 ? 3.963 -11.508 -14.477 1 98.5 16 ASP B O 1
ATOM 1360 N N . TYR B 1 17 ? 3.439 -11.82 -16.641 1 98.25 17 TYR B N 1
ATOM 1361 C CA . TYR B 1 17 ? 2.162 -12.43 -16.281 1 98.25 17 TYR B CA 1
ATOM 1362 C C . TYR B 1 17 ? 1.998 -13.789 -16.953 1 98.25 17 TYR B C 1
ATOM 1364 O O . TYR B 1 17 ? 2.256 -13.938 -18.141 1 98.25 17 TYR B O 1
ATOM 1372 N N . THR B 1 18 ? 1.669 -14.734 -16.141 1 97.56 18 THR B N 1
ATOM 1373 C CA . THR B 1 18 ? 1.323 -16.062 -16.641 1 97.56 18 THR B CA 1
ATOM 1374 C C . THR B 1 18 ? 0 -16.531 -16.047 1 97.56 18 THR B C 1
ATOM 1376 O O . THR B 1 18 ? -0.275 -16.297 -14.867 1 97.56 18 THR B O 1
ATOM 1379 N N . SER B 1 19 ? -0.813 -17.156 -16.938 1 95.75 19 SER B N 1
ATOM 1380 C CA . SER B 1 19 ? -2.078 -17.688 -16.438 1 95.75 19 SER B CA 1
ATOM 1381 C C . SER B 1 19 ? -2.369 -19.062 -17.031 1 95.75 19 SER B C 1
ATOM 1383 O O . SER B 1 19 ? -1.902 -19.391 -18.125 1 95.75 19 SER B O 1
ATOM 1385 N N . GLY B 1 20 ? -2.938 -19.938 -16.281 1 93.31 20 GLY B N 1
ATOM 1386 C CA . GLY B 1 20 ? -3.434 -21.234 -16.672 1 93.31 20 GLY B CA 1
ATOM 1387 C C . GLY B 1 20 ? -4.82 -21.531 -16.141 1 93.31 20 GLY B C 1
ATOM 1388 O O . GLY B 1 20 ? -5.57 -20.625 -15.789 1 93.31 20 GLY B O 1
ATOM 1389 N N . GLU B 1 21 ? -5.137 -22.797 -16.266 1 92.75 21 GLU B N 1
ATOM 1390 C CA . GLU B 1 21 ? -6.449 -23.172 -15.75 1 92.75 21 GLU B CA 1
ATOM 1391 C C . GLU B 1 21 ? -6.527 -22.984 -14.234 1 92.75 21 GLU B C 1
ATOM 1393 O O . GLU B 1 21 ? -5.863 -23.688 -13.477 1 92.75 21 GLU B O 1
ATOM 1398 N N . GLY B 1 22 ? -7.191 -22.016 -13.758 1 91 22 GLY B N 1
ATOM 1399 C CA . GLY B 1 22 ? -7.484 -21.781 -12.352 1 91 22 GLY B CA 1
ATOM 1400 C C . GLY B 1 22 ? -6.379 -21.047 -11.625 1 91 22 GLY B C 1
ATOM 1401 O O . GLY B 1 22 ? -6.355 -21 -10.398 1 91 22 GLY B O 1
ATOM 1402 N N . TYR B 1 23 ? -5.324 -20.719 -12.32 1 93.25 23 TYR B N 1
ATOM 1403 C CA . TYR B 1 23 ? -4.258 -20.016 -11.625 1 93.25 23 TYR B CA 1
ATOM 1404 C C . TYR B 1 23 ? -3.725 -18.859 -12.469 1 93.25 23 TYR B C 1
ATOM 1406 O O . TYR B 1 23 ? -3.756 -18.922 -13.703 1 93.25 23 TYR B O 1
ATOM 1414 N N . SER B 1 24 ? -3.396 -17.766 -11.836 1 97.38 24 SER B N 1
ATOM 1415 C CA . SER B 1 24 ? -2.707 -16.641 -12.445 1 97.38 24 SER B CA 1
ATOM 1416 C C . SER B 1 24 ? -1.525 -16.188 -11.594 1 97.38 24 SER B C 1
ATOM 1418 O O . SER B 1 24 ? -1.567 -16.281 -10.367 1 97.38 24 SER B O 1
ATOM 1420 N N . PHE B 1 25 ? -0.517 -15.781 -12.258 1 97.94 25 PHE B N 1
ATOM 1421 C CA . PHE B 1 25 ? 0.727 -15.383 -11.609 1 97.94 25 PHE B CA 1
ATOM 1422 C C . PHE B 1 25 ? 1.294 -14.125 -12.258 1 97.94 25 PHE B C 1
ATOM 1424 O O . PHE B 1 25 ? 1.309 -14 -13.484 1 97.94 25 PHE B O 1
ATOM 1431 N N . ALA B 1 26 ? 1.699 -13.141 -11.398 1 98.69 26 ALA B N 1
ATOM 1432 C CA . ALA B 1 26 ? 2.352 -11.922 -11.875 1 98.69 26 ALA B CA 1
ATOM 1433 C C . ALA B 1 26 ? 3.627 -11.641 -11.086 1 98.69 26 ALA B C 1
ATOM 1435 O O . ALA B 1 26 ? 3.701 -11.93 -9.891 1 98.69 26 ALA B O 1
ATOM 1436 N N . SER B 1 27 ? 4.562 -11.102 -11.719 1 98.5 27 SER B N 1
ATOM 1437 C CA . SER B 1 27 ? 5.809 -10.727 -11.055 1 98.5 27 SER B CA 1
ATOM 1438 C C . SER B 1 27 ? 6.434 -9.5 -11.703 1 98.5 27 SER B C 1
ATOM 1440 O O . SER B 1 27 ? 6.219 -9.242 -12.891 1 98.5 27 SER B O 1
ATOM 1442 N N . PHE B 1 28 ? 7.141 -8.711 -10.945 1 98.56 28 PHE B N 1
ATOM 1443 C CA . PHE B 1 28 ? 7.914 -7.57 -11.422 1 98.56 28 PHE B CA 1
ATOM 1444 C C . PHE B 1 28 ? 9.055 -7.25 -10.461 1 98.56 28 PHE B C 1
ATOM 1446 O O . PHE B 1 28 ? 9.07 -7.73 -9.328 1 98.56 28 PHE B O 1
ATOM 1453 N N . ARG B 1 29 ? 9.977 -6.539 -10.945 1 98.56 29 ARG B N 1
ATOM 1454 C CA . ARG B 1 29 ? 11.062 -6.07 -10.102 1 98.56 29 ARG B CA 1
ATOM 1455 C C . ARG B 1 29 ? 10.734 -4.715 -9.484 1 98.56 29 ARG B C 1
ATOM 1457 O O . ARG B 1 29 ? 10.242 -3.816 -10.172 1 98.56 29 ARG B O 1
ATOM 1464 N N . LEU B 1 30 ? 10.961 -4.605 -8.234 1 98.56 30 LEU B N 1
ATOM 1465 C CA . LEU B 1 30 ? 10.719 -3.381 -7.48 1 98.56 30 LEU B CA 1
ATOM 1466 C C . LEU B 1 30 ? 12.039 -2.717 -7.086 1 98.56 30 LEU B C 1
ATOM 1468 O O . LEU B 1 30 ? 12.898 -3.355 -6.48 1 98.56 30 LEU B O 1
ATOM 1472 N N . ALA B 1 31 ? 12.203 -1.499 -7.434 1 98.62 31 ALA B N 1
ATOM 1473 C CA . ALA B 1 31 ? 13.359 -0.696 -7.039 1 98.62 31 ALA B CA 1
ATOM 1474 C C . ALA B 1 31 ? 13.047 0.145 -5.805 1 98.62 31 ALA B C 1
ATOM 1476 O O . ALA B 1 31 ? 12.273 1.106 -5.879 1 98.62 31 ALA B O 1
ATOM 1477 N N . ALA B 1 32 ? 13.539 -0.201 -4.707 1 96.88 32 ALA B N 1
ATOM 1478 C CA . ALA B 1 32 ? 13.398 0.588 -3.486 1 96.88 32 ALA B CA 1
ATOM 1479 C C . ALA B 1 32 ? 14.703 1.287 -3.129 1 96.88 32 ALA B C 1
ATOM 1481 O O . ALA B 1 32 ? 15.68 0.633 -2.76 1 96.88 32 ALA B O 1
ATOM 1482 N N . THR B 1 33 ? 14.711 2.605 -3.168 1 94.06 33 THR B N 1
ATOM 1483 C CA . THR B 1 33 ? 15.898 3.4 -2.877 1 94.06 33 THR B CA 1
ATOM 1484 C C . THR B 1 33 ? 15.719 4.176 -1.573 1 94.06 33 THR B C 1
ATOM 1486 O O . THR B 1 33 ? 14.961 5.141 -1.515 1 94.06 33 THR B O 1
ATOM 1489 N N . PRO B 1 34 ? 16.391 3.752 -0.557 1 88.94 34 PRO B N 1
ATOM 1490 C CA . PRO B 1 34 ? 16.266 4.492 0.702 1 88.94 34 PRO B CA 1
ATOM 1491 C C . PRO B 1 34 ? 16.906 5.879 0.631 1 88.94 34 PRO B C 1
ATOM 1493 O O . PRO B 1 34 ? 17.859 6.09 -0.119 1 88.94 34 PRO B O 1
ATOM 1496 N N . ARG B 1 35 ? 16.25 6.789 1.399 1 86.5 35 ARG B N 1
ATOM 1497 C CA . ARG B 1 35 ? 16.859 8.109 1.53 1 86.5 35 ARG B CA 1
ATOM 1498 C C . ARG B 1 35 ? 17.75 8.188 2.771 1 86.5 35 ARG B C 1
ATOM 1500 O O . ARG B 1 35 ? 17.359 7.727 3.846 1 86.5 35 ARG B O 1
ATOM 1507 N N . ILE B 1 36 ? 19 8.664 2.584 1 85.5 36 ILE B N 1
ATOM 1508 C CA . ILE B 1 36 ? 19.938 8.773 3.699 1 85.5 36 ILE B CA 1
ATOM 1509 C C . ILE B 1 36 ? 20.375 10.227 3.877 1 85.5 36 ILE B C 1
ATOM 1511 O O . ILE B 1 36 ? 20.609 10.938 2.895 1 85.5 36 ILE B O 1
ATOM 1515 N N . ARG B 1 37 ? 20.297 10.656 5.133 1 83.81 37 ARG B N 1
ATOM 1516 C CA . ARG B 1 37 ? 20.766 12.008 5.441 1 83.81 37 ARG B CA 1
ATOM 1517 C C . ARG B 1 37 ? 22.281 12.039 5.594 1 83.81 37 ARG B C 1
ATOM 1519 O O . ARG B 1 37 ? 22.828 11.375 6.469 1 83.81 37 ARG B O 1
ATOM 1526 N N . ARG B 1 38 ? 22.891 12.664 4.664 1 78.62 38 ARG B N 1
ATOM 1527 C CA . ARG B 1 38 ? 24.328 12.875 4.742 1 78.62 38 ARG B CA 1
ATOM 1528 C C . ARG B 1 38 ? 24.672 14.367 4.754 1 78.62 38 ARG B C 1
ATOM 1530 O O . ARG B 1 38 ? 24.297 15.094 3.834 1 78.62 38 ARG B O 1
ATOM 1537 N N . GLY B 1 39 ? 25.438 14.688 5.789 1 80.38 39 GLY B N 1
ATOM 1538 C CA . GLY B 1 39 ? 25.859 16.078 5.887 1 80.38 39 GLY B CA 1
ATOM 1539 C C . GLY B 1 39 ? 24.703 17.062 5.852 1 80.38 39 GLY B C 1
ATOM 1540 O O . GLY B 1 39 ? 24.797 18.109 5.227 1 80.38 39 GLY B O 1
ATOM 1541 N N . GLY B 1 40 ? 23.469 16.672 6.289 1 83.19 40 GLY B N 1
ATOM 1542 C CA . GLY B 1 40 ? 22.312 17.547 6.375 1 83.19 40 GLY B CA 1
ATOM 1543 C C . GLY B 1 40 ? 21.406 17.469 5.156 1 83.19 40 GLY B C 1
ATOM 1544 O O . GLY B 1 40 ? 20.344 18.094 5.125 1 83.19 40 GLY B O 1
ATOM 1545 N N . GLU B 1 41 ? 21.969 16.891 4.098 1 83.75 41 GLU B N 1
ATOM 1546 C CA . GLU B 1 41 ? 21.172 16.781 2.877 1 83.75 41 GLU B CA 1
ATOM 1547 C C . GLU B 1 41 ? 20.688 15.352 2.664 1 83.75 41 GLU B C 1
ATOM 1549 O O . GLU B 1 41 ? 21.375 14.391 3.012 1 83.75 41 GLU B O 1
ATOM 1554 N N . TRP B 1 42 ? 19.5 15.305 2.27 1 83.12 42 TRP B N 1
ATOM 1555 C CA . TRP B 1 42 ? 18.953 13.992 1.927 1 83.12 42 TRP B CA 1
ATOM 1556 C C . TRP B 1 42 ? 19.484 13.523 0.576 1 83.12 42 TRP B C 1
ATOM 1558 O O . TRP B 1 42 ? 19.453 14.266 -0.404 1 83.12 42 TRP B O 1
ATOM 1568 N N . THR B 1 43 ? 20.141 12.375 0.708 1 86.44 43 THR B N 1
ATOM 1569 C CA . THR B 1 43 ? 20.656 11.797 -0.533 1 86.44 43 THR B CA 1
ATOM 1570 C C . THR B 1 43 ? 20.141 10.375 -0.716 1 86.44 43 THR B C 1
ATOM 1572 O O . THR B 1 43 ? 19.703 9.734 0.248 1 86.44 43 THR B O 1
ATOM 1575 N N . ASP B 1 44 ? 20.172 9.945 -2.014 1 86.81 44 ASP B N 1
ATOM 1576 C CA . ASP B 1 44 ? 19.734 8.586 -2.322 1 86.81 44 ASP B CA 1
ATOM 1577 C C . ASP B 1 44 ? 20.797 7.566 -1.935 1 86.81 44 ASP B C 1
ATOM 1579 O O . ASP B 1 44 ? 21.984 7.746 -2.24 1 86.81 44 ASP B O 1
ATOM 1583 N N . GLY B 1 45 ? 20.359 6.527 -1.206 1 90.31 45 GLY B N 1
ATOM 1584 C CA . GLY B 1 45 ? 21.219 5.387 -0.931 1 90.31 45 GLY B CA 1
ATOM 1585 C C . GLY B 1 45 ? 21.188 4.336 -2.025 1 90.31 45 GLY B C 1
ATOM 1586 O O . GLY B 1 45 ? 20.781 4.621 -3.152 1 90.31 45 GLY B O 1
ATOM 1587 N N . GLU B 1 46 ? 21.734 3.15 -1.702 1 93 46 GLU B N 1
ATOM 1588 C CA . GLU B 1 46 ? 21.75 2.047 -2.66 1 93 46 GLU B CA 1
ATOM 1589 C C . GLU B 1 46 ? 20.344 1.483 -2.883 1 93 46 GLU B C 1
ATOM 1591 O O . GLU B 1 46 ? 19.625 1.196 -1.923 1 93 46 GLU B O 1
ATOM 1596 N N . THR B 1 47 ? 20.016 1.323 -4.129 1 95.56 47 THR B N 1
ATOM 1597 C CA . THR B 1 47 ? 18.719 0.768 -4.496 1 95.56 47 THR B CA 1
ATOM 1598 C C . THR B 1 47 ? 18.672 -0.725 -4.184 1 95.56 47 THR B C 1
ATOM 1600 O O . THR B 1 47 ? 19.578 -1.474 -4.539 1 95.56 47 THR B O 1
ATOM 1603 N N . VAL B 1 48 ? 17.672 -1.111 -3.453 1 95.75 48 VAL B N 1
ATOM 1604 C CA . VAL B 1 48 ? 17.391 -2.525 -3.229 1 95.75 48 VAL B CA 1
ATOM 1605 C C . VAL B 1 48 ? 16.391 -3.023 -4.273 1 95.75 48 VAL B C 1
ATOM 1607 O O . VAL B 1 48 ? 15.273 -2.512 -4.371 1 95.75 48 VAL B O 1
ATOM 1610 N N . TRP B 1 49 ? 16.875 -3.967 -5.066 1 97.19 49 TRP B N 1
ATOM 1611 C CA . TRP B 1 49 ? 15.992 -4.574 -6.062 1 97.19 49 TRP B CA 1
ATOM 1612 C C . TRP B 1 49 ? 15.359 -5.852 -5.52 1 97.19 49 TRP B C 1
ATOM 1614 O O . TRP B 1 49 ? 16.062 -6.742 -5.035 1 97.19 49 TRP B O 1
ATOM 1624 N N . THR B 1 50 ? 14.062 -5.895 -5.586 1 97.75 50 THR B N 1
ATOM 1625 C CA . THR B 1 50 ? 13.328 -7.031 -5.047 1 97.75 50 THR B CA 1
ATOM 1626 C C . THR B 1 50 ? 12.312 -7.551 -6.059 1 97.75 50 THR B C 1
ATOM 1628 O O . THR B 1 50 ? 11.625 -6.766 -6.719 1 97.75 50 THR B O 1
ATOM 1631 N N . THR B 1 51 ? 12.289 -8.844 -6.184 1 98 51 THR B N 1
ATOM 1632 C CA . THR B 1 51 ? 11.227 -9.43 -6.996 1 98 51 THR B CA 1
ATOM 1633 C C . THR B 1 51 ? 9.93 -9.523 -6.207 1 98 51 THR B C 1
ATOM 1635 O O . THR B 1 51 ? 9.898 -10.094 -5.113 1 98 51 THR B O 1
ATOM 1638 N N . VAL B 1 52 ? 8.875 -8.961 -6.723 1 98.56 52 VAL B N 1
ATOM 1639 C CA . VAL B 1 52 ? 7.543 -9.055 -6.133 1 98.56 52 VAL B CA 1
ATOM 1640 C C . VAL B 1 52 ? 6.699 -10.055 -6.922 1 98.56 52 VAL B C 1
ATOM 1642 O O . VAL B 1 52 ? 6.699 -10.047 -8.156 1 98.56 52 VAL B O 1
ATOM 1645 N N . GLN B 1 53 ? 5.957 -10.859 -6.164 1 98.56 53 GLN B N 1
ATOM 1646 C CA . GLN B 1 53 ? 5.078 -11.844 -6.789 1 98.56 53 GLN B CA 1
ATOM 1647 C C . GLN B 1 53 ? 3.652 -11.719 -6.266 1 98.56 53 GLN B C 1
ATOM 1649 O O . GLN B 1 53 ? 3.439 -11.469 -5.078 1 98.56 53 GLN B O 1
ATOM 1654 N N . ALA B 1 54 ? 2.746 -11.898 -7.133 1 98.44 54 ALA B N 1
ATOM 1655 C CA . ALA B 1 54 ? 1.321 -11.945 -6.82 1 98.44 54 ALA B CA 1
ATOM 1656 C C . ALA B 1 54 ? 0.645 -13.125 -7.508 1 98.44 54 ALA B C 1
ATOM 1658 O O . ALA B 1 54 ? 1.055 -13.539 -8.602 1 98.44 54 ALA B O 1
ATOM 1659 N N . VAL B 1 55 ? -0.433 -13.609 -6.855 1 97.5 55 VAL B N 1
ATOM 1660 C CA . VAL B 1 55 ? -1.1 -14.789 -7.398 1 97.5 55 VAL B CA 1
ATOM 1661 C C . VAL B 1 55 ? -2.6 -14.523 -7.516 1 97.5 55 VAL B C 1
ATOM 1663 O O . VAL B 1 55 ? -3.115 -13.57 -6.934 1 97.5 55 VAL B O 1
ATOM 1666 N N . ASN B 1 56 ? -3.186 -15.273 -8.398 1 96.69 56 ASN B N 1
ATOM 1667 C CA . ASN B 1 56 ? -4.633 -15.297 -8.57 1 96.69 56 ASN B CA 1
ATOM 1668 C C . ASN B 1 56 ? -5.191 -13.906 -8.836 1 96.69 56 ASN B C 1
ATOM 1670 O O . ASN B 1 56 ? -4.734 -13.211 -9.75 1 96.69 56 ASN B O 1
ATOM 1674 N N . ARG B 1 57 ? -6.211 -13.555 -8.141 1 95.94 57 ARG B N 1
ATOM 1675 C CA . ARG B 1 57 ? -6.906 -12.305 -8.43 1 95.94 57 ARG B CA 1
ATOM 1676 C C . ARG B 1 57 ? -5.961 -11.117 -8.344 1 95.94 57 ARG B C 1
ATOM 1678 O O . ARG B 1 57 ? -6.027 -10.195 -9.164 1 95.94 57 ARG B O 1
ATOM 1685 N N . THR B 1 58 ? -5.148 -11.172 -7.332 1 97.69 58 THR B N 1
ATOM 1686 C CA . THR B 1 58 ? -4.176 -10.094 -7.188 1 97.69 58 THR B CA 1
ATOM 1687 C C . THR B 1 58 ? -3.275 -10 -8.414 1 97.69 58 THR B C 1
ATOM 1689 O O . THR B 1 58 ? -2.938 -8.906 -8.867 1 97.69 58 THR B O 1
ATOM 1692 N N . ALA B 1 59 ? -2.898 -11.141 -8.93 1 98.56 59 ALA B N 1
ATOM 1693 C CA . ALA B 1 59 ? -2.064 -11.164 -10.133 1 98.56 59 ALA B CA 1
ATOM 1694 C C . ALA B 1 59 ? -2.783 -10.523 -11.312 1 98.56 59 ALA B C 1
ATOM 1696 O O . ALA B 1 59 ? -2.188 -9.742 -12.062 1 98.56 59 ALA B O 1
ATOM 1697 N N . GLU B 1 60 ? -3.982 -10.875 -11.484 1 97.88 60 GLU B N 1
ATOM 1698 C CA . GLU B 1 60 ? -4.789 -10.328 -12.57 1 97.88 60 GLU B CA 1
ATOM 1699 C C . GLU B 1 60 ? -4.922 -8.812 -12.445 1 97.88 60 GLU B C 1
ATOM 1701 O O . GLU B 1 60 ? -4.762 -8.086 -13.43 1 97.88 60 GLU B O 1
ATOM 1706 N N . ASN B 1 61 ? -5.188 -8.391 -11.289 1 98.5 61 ASN B N 1
ATOM 1707 C CA . ASN B 1 61 ? -5.348 -6.961 -11.047 1 98.5 61 ASN B CA 1
ATOM 1708 C C . ASN B 1 61 ? -4.035 -6.207 -11.227 1 98.5 61 ASN B C 1
ATOM 1710 O O . ASN B 1 61 ? -4.027 -5.078 -11.727 1 98.5 61 ASN B O 1
ATOM 1714 N N . VAL B 1 62 ? -2.943 -6.785 -10.766 1 98.62 62 VAL B N 1
ATOM 1715 C CA . VAL B 1 62 ? -1.628 -6.176 -10.93 1 98.62 62 VAL B CA 1
ATOM 1716 C C . VAL B 1 62 ? -1.313 -6.02 -12.414 1 98.62 62 VAL B C 1
ATOM 1718 O O . VAL B 1 62 ? -0.874 -4.953 -12.852 1 98.62 62 VAL B O 1
ATOM 1721 N N . ARG B 1 63 ? -1.549 -7.031 -13.102 1 98.44 63 ARG B N 1
ATOM 1722 C CA . ARG B 1 63 ? -1.311 -6.98 -14.539 1 98.44 63 ARG B CA 1
ATOM 1723 C C . ARG B 1 63 ? -2.115 -5.863 -15.188 1 98.44 63 ARG B C 1
ATOM 1725 O O . ARG B 1 63 ? -1.609 -5.152 -16.062 1 98.44 63 ARG B O 1
ATOM 1732 N N . ALA B 1 64 ? -3.258 -5.715 -14.805 1 98.25 64 ALA B N 1
ATOM 1733 C CA . ALA B 1 64 ? -4.172 -4.75 -15.406 1 98.25 64 ALA B CA 1
ATOM 1734 C C . ALA B 1 64 ? -3.859 -3.332 -14.938 1 98.25 64 ALA B C 1
ATOM 1736 O O . ALA B 1 64 ? -4.305 -2.357 -15.547 1 98.25 64 ALA B O 1
ATOM 1737 N N . SER B 1 65 ? -3.086 -3.152 -13.891 1 98.69 65 SER B N 1
ATOM 1738 C CA . SER B 1 65 ? -3.02 -1.851 -13.234 1 98.69 65 SER B CA 1
ATOM 1739 C C . SER B 1 65 ? -1.601 -1.294 -13.258 1 98.69 65 SER B C 1
ATOM 1741 O O . SER B 1 65 ? -1.402 -0.091 -13.445 1 98.69 65 SER B O 1
ATOM 1743 N N . VAL B 1 66 ? -0.621 -2.119 -13.078 1 98.62 66 VAL B N 1
ATOM 1744 C CA . VAL B 1 66 ? 0.727 -1.677 -12.734 1 98.62 66 VAL B CA 1
ATOM 1745 C C . VAL B 1 66 ? 1.596 -1.653 -13.992 1 98.62 66 VAL B C 1
ATOM 1747 O O . VAL B 1 66 ? 1.634 -2.627 -14.75 1 98.62 66 VAL B O 1
ATOM 1750 N N . HIS B 1 67 ? 2.316 -0.594 -14.156 1 98.5 67 HIS B N 1
ATOM 1751 C CA . HIS B 1 67 ? 3.225 -0.427 -15.289 1 98.5 67 HIS B CA 1
ATOM 1752 C C . HIS B 1 67 ? 4.613 -0.001 -14.82 1 98.5 67 HIS B C 1
ATOM 1754 O O . HIS B 1 67 ? 4.762 0.549 -13.727 1 98.5 67 HIS B O 1
ATOM 1760 N N . LYS B 1 68 ? 5.535 -0.267 -15.711 1 98.44 68 LYS B N 1
ATOM 1761 C CA . LYS B 1 68 ? 6.918 0.107 -15.422 1 98.44 68 LYS B CA 1
ATOM 1762 C C . LYS B 1 68 ? 7.031 1.595 -15.102 1 98.44 68 LYS B C 1
ATOM 1764 O O . LYS B 1 68 ? 6.422 2.428 -15.781 1 98.44 68 LYS B O 1
ATOM 1769 N N . GLY B 1 69 ? 7.762 1.899 -14.039 1 97.75 69 GLY B N 1
ATOM 1770 C CA . GLY B 1 69 ? 8.031 3.281 -13.672 1 97.75 69 GLY B CA 1
AT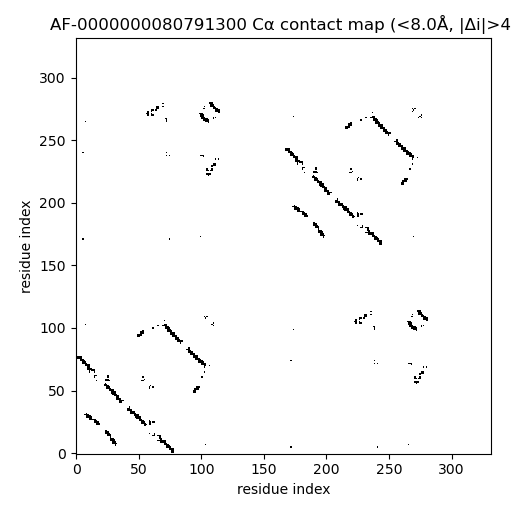OM 1771 C C . GLY B 1 69 ? 7.09 3.809 -12.602 1 97.75 69 GLY B C 1
ATOM 1772 O O . GLY B 1 69 ? 7.355 4.844 -11.992 1 97.75 69 GLY B O 1
ATOM 1773 N N . GLU B 1 70 ? 6.062 3.129 -12.406 1 98.12 70 GLU B N 1
ATOM 1774 C CA . GLU B 1 70 ? 5.062 3.609 -11.461 1 98.12 70 GLU B CA 1
ATOM 1775 C C . GLU B 1 70 ? 5.441 3.254 -10.031 1 98.12 70 GLU B C 1
ATOM 1777 O O . GLU B 1 70 ? 6.09 2.232 -9.789 1 98.12 70 GLU B O 1
ATOM 1782 N N . ALA B 1 71 ? 5.141 4.148 -9.117 1 98.25 71 ALA B N 1
ATOM 1783 C CA . ALA B 1 71 ? 5.434 3.939 -7.699 1 98.25 71 ALA B CA 1
ATOM 1784 C C . ALA B 1 71 ? 4.371 3.062 -7.043 1 98.25 71 ALA B C 1
ATOM 1786 O O . ALA B 1 71 ? 3.172 3.281 -7.23 1 98.25 71 ALA B O 1
ATOM 1787 N N . VAL B 1 72 ? 4.797 2.066 -6.273 1 98.69 72 VAL B N 1
ATOM 1788 C CA . VAL B 1 72 ? 3.854 1.174 -5.613 1 98.69 72 VAL B CA 1
ATOM 1789 C C . VAL B 1 72 ? 4.309 0.915 -4.176 1 98.69 72 VAL B C 1
ATOM 1791 O O . VAL B 1 72 ? 5.473 1.137 -3.838 1 98.69 72 VAL B O 1
ATOM 1794 N N . VAL B 1 73 ? 3.383 0.592 -3.33 1 98.56 73 VAL B N 1
ATOM 1795 C CA . VAL B 1 73 ? 3.607 0.082 -1.981 1 98.56 73 VAL B CA 1
ATOM 1796 C C . VAL B 1 73 ? 3.143 -1.37 -1.895 1 98.56 73 VAL B C 1
ATOM 1798 O O . VAL B 1 73 ? 2.062 -1.713 -2.383 1 98.56 73 VAL B O 1
ATOM 1801 N N . VAL B 1 74 ? 3.967 -2.223 -1.334 1 98.5 74 VAL B N 1
ATOM 1802 C CA . VAL B 1 74 ? 3.691 -3.654 -1.261 1 98.5 74 VAL B CA 1
ATOM 1803 C C . VAL B 1 74 ? 3.855 -4.141 0.177 1 98.5 74 VAL B C 1
ATOM 1805 O O . VAL B 1 74 ? 4.824 -3.781 0.854 1 98.5 74 VAL B O 1
ATOM 1808 N N . VAL B 1 75 ? 2.877 -4.852 0.666 1 97.81 75 VAL B N 1
ATOM 1809 C CA . VAL B 1 75 ? 2.926 -5.562 1.938 1 97.81 75 VAL B CA 1
ATOM 1810 C C . VAL B 1 75 ? 2.756 -7.062 1.698 1 97.81 75 VAL B C 1
ATOM 1812 O O . VAL B 1 75 ? 1.84 -7.484 0.987 1 97.81 75 VAL B O 1
ATOM 1815 N N . GLY B 1 76 ? 3.688 -7.828 2.271 1 97.5 76 GLY B N 1
ATOM 1816 C CA . GLY B 1 76 ? 3.621 -9.266 2.059 1 97.5 76 GLY B CA 1
ATOM 1817 C C . GLY B 1 76 ? 4.641 -10.039 2.875 1 97.5 76 GLY B C 1
ATOM 1818 O O . GLY B 1 76 ? 4.973 -9.641 3.996 1 97.5 76 GLY B O 1
ATOM 1819 N N . ARG B 1 77 ? 4.965 -11.211 2.32 1 96.19 77 ARG B N 1
ATOM 1820 C CA . ARG B 1 77 ? 5.887 -12.109 3.008 1 96.19 77 ARG B CA 1
ATOM 1821 C C . ARG B 1 77 ? 7.105 -12.414 2.139 1 96.19 77 ARG B C 1
ATOM 1823 O O . ARG B 1 77 ? 6.988 -12.531 0.917 1 96.19 77 ARG B O 1
ATOM 1830 N N . LEU B 1 78 ? 8.258 -12.539 2.838 1 95.06 78 LEU B N 1
ATOM 1831 C CA . LEU B 1 78 ? 9.461 -12.969 2.139 1 95.06 78 LEU B CA 1
ATOM 1832 C C . LEU B 1 78 ? 9.477 -14.484 1.973 1 95.06 78 LEU B C 1
ATOM 1834 O O . LEU B 1 78 ? 9.18 -15.227 2.918 1 95.06 78 LEU B O 1
ATOM 1838 N N . ARG B 1 79 ? 9.727 -14.922 0.79 1 94.12 79 ARG B N 1
ATOM 1839 C CA . ARG B 1 79 ? 9.82 -16.344 0.467 1 94.12 79 ARG B CA 1
ATOM 1840 C C . ARG B 1 79 ? 11.094 -16.641 -0.319 1 94.12 79 ARG B C 1
ATOM 1842 O O . ARG B 1 79 ? 11.539 -15.82 -1.128 1 94.12 79 ARG B O 1
ATOM 1849 N N . ALA B 1 80 ? 11.648 -17.766 0.065 1 93.38 80 ALA B N 1
ATOM 1850 C CA . ALA B 1 80 ? 12.781 -18.234 -0.724 1 93.38 80 ALA B CA 1
ATOM 1851 C C . ALA B 1 80 ? 12.328 -19.156 -1.856 1 93.38 80 ALA B C 1
ATOM 1853 O O . ALA B 1 80 ? 11.57 -20.094 -1.63 1 93.38 80 ALA B O 1
ATOM 1854 N N . ARG B 1 81 ? 12.68 -18.75 -2.984 1 90.62 81 ARG B N 1
ATOM 1855 C CA . ARG B 1 81 ? 12.445 -19.594 -4.148 1 90.62 81 ARG B CA 1
ATOM 1856 C C . ARG B 1 81 ? 13.734 -20.266 -4.617 1 90.62 81 ARG B C 1
ATOM 1858 O O . ARG B 1 81 ? 14.789 -19.625 -4.633 1 90.62 81 ARG B O 1
ATOM 1865 N N . ARG B 1 82 ? 13.5 -21.609 -4.898 1 92.81 82 ARG B N 1
ATOM 1866 C CA . ARG B 1 82 ? 14.656 -22.375 -5.348 1 92.81 82 ARG B CA 1
ATOM 1867 C C . ARG B 1 82 ? 14.391 -23.016 -6.703 1 92.81 82 ARG B C 1
ATOM 1869 O O . ARG B 1 82 ? 13.266 -23.438 -6.992 1 92.81 82 ARG B O 1
ATOM 1876 N N . TRP B 1 83 ? 15.375 -22.875 -7.492 1 88.62 83 TRP B N 1
ATOM 1877 C CA . TRP B 1 83 ? 15.289 -23.578 -8.773 1 88.62 83 TRP B CA 1
ATOM 1878 C C . TRP B 1 83 ? 16.656 -24.078 -9.211 1 88.62 83 TRP B C 1
ATOM 1880 O O . TRP B 1 83 ? 17.672 -23.75 -8.602 1 88.62 83 TRP B O 1
ATOM 1890 N N . VAL B 1 84 ? 16.594 -25.078 -10.109 1 90.31 84 VAL B N 1
ATOM 1891 C CA . VAL B 1 84 ? 17.828 -25.625 -10.68 1 90.31 84 VAL B CA 1
ATOM 1892 C C . VAL B 1 84 ? 18.031 -25.047 -12.078 1 90.31 84 VAL B C 1
ATOM 1894 O O . VAL B 1 84 ? 17.172 -25.188 -12.953 1 90.31 84 VAL B O 1
ATOM 1897 N N . GLY B 1 85 ? 19.125 -24.422 -12.242 1 88.12 85 GLY B N 1
ATOM 1898 C CA . GLY B 1 85 ? 19.453 -23.844 -13.523 1 88.12 85 GLY B CA 1
ATOM 1899 C C . GLY B 1 85 ? 19.781 -24.875 -14.594 1 88.12 85 GLY B C 1
ATOM 1900 O O . GLY B 1 85 ? 19.859 -26.062 -14.305 1 88.12 85 GLY B O 1
ATOM 1901 N N . GLN B 1 86 ? 19.812 -24.391 -15.883 1 89.81 86 GLN B N 1
ATOM 1902 C CA . GLN B 1 86 ? 20.203 -25.25 -17 1 89.81 86 GLN B CA 1
ATOM 1903 C C . GLN B 1 86 ? 21.562 -25.891 -16.75 1 89.81 86 GLN B C 1
ATOM 1905 O O . GLN B 1 86 ? 21.844 -26.984 -17.266 1 89.81 86 GLN B O 1
ATOM 1910 N N . ASP B 1 87 ? 22.359 -25.297 -16 1 90.38 87 ASP B N 1
ATOM 1911 C CA . ASP B 1 87 ? 23.703 -25.75 -15.688 1 90.38 87 ASP B CA 1
ATOM 1912 C C . ASP B 1 87 ? 23.688 -26.781 -14.555 1 90.38 87 ASP B C 1
ATOM 1914 O O . ASP B 1 87 ? 24.734 -27.297 -14.148 1 90.38 87 ASP B O 1
ATOM 1918 N N . GLY B 1 88 ? 22.5 -27.047 -14.078 1 90.06 88 GLY B N 1
ATOM 1919 C CA . GLY B 1 88 ? 22.359 -28.016 -13 1 90.06 88 GLY B CA 1
ATOM 1920 C C . GLY B 1 88 ? 22.594 -27.422 -11.625 1 90.06 88 GLY B C 1
ATOM 1921 O O . GLY B 1 88 ? 22.484 -28.109 -10.617 1 90.06 88 GLY B O 1
ATOM 1922 N N . GLN B 1 89 ? 22.891 -26.188 -11.609 1 91.31 89 GLN B N 1
ATOM 1923 C CA . GLN B 1 89 ? 23.172 -25.531 -10.336 1 91.31 89 GLN B CA 1
ATOM 1924 C C . GLN B 1 89 ? 21.891 -25.062 -9.664 1 91.31 89 GLN B C 1
ATOM 1926 O O . GLN B 1 89 ? 20.969 -24.594 -10.328 1 91.31 89 GLN B O 1
ATOM 1931 N N . GLN B 1 90 ? 21.891 -25.266 -8.359 1 92.38 90 GLN B N 1
ATOM 1932 C CA . GLN B 1 90 ? 20.75 -24.828 -7.566 1 92.38 90 GLN B CA 1
ATOM 1933 C C . GLN B 1 90 ? 20.828 -23.328 -7.27 1 92.38 90 GLN B C 1
ATOM 1935 O O . GLN B 1 90 ? 21.859 -22.828 -6.82 1 92.38 90 GLN B O 1
ATOM 1940 N N . HIS B 1 91 ? 19.734 -22.656 -7.664 1 91.19 91 HIS B N 1
ATOM 1941 C CA . HIS B 1 91 ? 19.641 -21.234 -7.383 1 91.19 91 HIS B CA 1
ATOM 1942 C C . HIS B 1 91 ? 18.531 -20.922 -6.383 1 91.19 91 HIS B C 1
ATOM 1944 O O . HIS B 1 91 ? 17.578 -21.703 -6.25 1 91.19 91 HIS B O 1
ATOM 1950 N N . GLU B 1 92 ? 18.844 -19.969 -5.504 1 92.06 92 GLU B N 1
ATOM 1951 C CA . GLU B 1 92 ? 17.844 -19.484 -4.551 1 92.06 92 GLU B CA 1
ATOM 1952 C C . GLU B 1 92 ? 17.688 -17.969 -4.637 1 92.06 92 GLU B C 1
ATOM 1954 O O . GLU B 1 92 ? 18.672 -17.234 -4.781 1 92.06 92 GLU B O 1
ATOM 1959 N N . ARG B 1 93 ? 16.422 -17.578 -4.586 1 93.19 93 ARG B N 1
ATOM 1960 C CA . ARG B 1 93 ? 16.156 -16.141 -4.605 1 93.19 93 ARG B CA 1
ATOM 1961 C C . ARG B 1 93 ? 15.07 -15.789 -3.594 1 93.19 93 ARG B C 1
ATOM 1963 O O . ARG B 1 93 ? 14.094 -16.531 -3.43 1 93.19 93 ARG B O 1
ATOM 1970 N N . LEU B 1 94 ? 15.367 -14.664 -2.867 1 93.62 94 LEU B N 1
ATOM 1971 C CA . LEU B 1 94 ? 14.312 -14.125 -2.01 1 93.62 94 LEU B CA 1
ATOM 1972 C C . LEU B 1 94 ? 13.312 -13.32 -2.822 1 93.62 94 LEU B C 1
ATOM 1974 O O . LEU B 1 94 ? 13.695 -12.492 -3.654 1 93.62 94 LEU B O 1
ATOM 1978 N N . VAL B 1 95 ? 12.062 -13.688 -2.57 1 96.56 95 VAL B N 1
ATOM 1979 C CA . VAL B 1 95 ? 11 -12.969 -3.271 1 96.56 95 VAL B CA 1
ATOM 1980 C C . VAL B 1 95 ? 9.984 -12.438 -2.268 1 96.56 95 VAL B C 1
ATOM 1982 O O . VAL B 1 95 ? 9.836 -12.992 -1.172 1 96.56 95 VAL B O 1
ATOM 1985 N N . LEU B 1 96 ? 9.43 -11.344 -2.604 1 97.75 96 LEU B N 1
ATOM 1986 C CA . LEU B 1 96 ? 8.336 -10.773 -1.821 1 97.75 96 LEU B CA 1
ATOM 1987 C C . LEU B 1 96 ? 6.984 -11.203 -2.379 1 97.75 96 LEU B C 1
ATOM 1989 O O . LEU B 1 96 ? 6.547 -10.703 -3.416 1 97.75 96 LEU B O 1
ATOM 1993 N N . GLU B 1 97 ? 6.367 -12.102 -1.646 1 97.75 97 GLU B N 1
ATOM 1994 C CA . GLU B 1 97 ? 5.012 -12.5 -2.012 1 97.75 97 GLU B CA 1
ATOM 1995 C C . GLU B 1 97 ? 3.984 -11.5 -1.488 1 97.75 97 GLU B C 1
ATOM 1997 O O . GLU B 1 97 ? 3.807 -11.359 -0.276 1 97.75 97 GLU B O 1
ATOM 2002 N N . ALA B 1 98 ? 3.273 -10.945 -2.42 1 98.19 98 ALA B N 1
ATOM 2003 C CA . ALA B 1 98 ? 2.389 -9.836 -2.072 1 98.19 98 ALA B CA 1
ATOM 2004 C C . ALA B 1 98 ? 1.079 -10.344 -1.479 1 98.19 98 ALA B C 1
ATOM 2006 O O . ALA B 1 98 ? 0.412 -11.195 -2.068 1 98.19 98 ALA B O 1
ATOM 2007 N N . LYS B 1 99 ? 0.749 -9.797 -0.352 1 96.12 99 LYS B N 1
ATOM 2008 C CA . LYS B 1 99 ? -0.604 -9.922 0.183 1 96.12 99 LYS B CA 1
ATOM 2009 C C . LYS B 1 99 ? -1.462 -8.719 -0.216 1 96.12 99 LYS B C 1
ATOM 2011 O O . LYS B 1 99 ? -2.645 -8.875 -0.528 1 96.12 99 LYS B O 1
ATOM 2016 N N . SER B 1 100 ? -0.832 -7.574 -0.149 1 97.75 100 SER B N 1
ATOM 2017 C CA . SER B 1 100 ? -1.422 -6.324 -0.614 1 97.75 100 SER B CA 1
ATOM 2018 C C . SER B 1 100 ? -0.428 -5.52 -1.447 1 97.75 100 SER B C 1
ATOM 2020 O O . SER B 1 100 ? 0.767 -5.496 -1.145 1 97.75 100 SER B O 1
ATOM 2022 N N . VAL B 1 101 ? -0.916 -4.891 -2.508 1 98.5 101 VAL B N 1
ATOM 2023 C CA . VAL B 1 101 ? -0.135 -4.02 -3.379 1 98.5 101 VAL B CA 1
ATOM 2024 C C . VAL B 1 101 ? -1.022 -2.902 -3.92 1 98.5 101 VAL B C 1
ATOM 2026 O O . VAL B 1 101 ? -2.201 -3.121 -4.211 1 98.5 101 VAL B O 1
ATOM 2029 N N . GLY B 1 102 ? -0.497 -1.728 -4.062 1 98.44 102 GLY B N 1
ATOM 2030 C CA . GLY B 1 102 ? -1.213 -0.594 -4.625 1 98.44 102 GLY B CA 1
ATOM 2031 C C . GLY B 1 102 ? -0.294 0.51 -5.109 1 98.44 102 GLY B C 1
ATOM 2032 O O . GLY B 1 102 ? 0.843 0.627 -4.648 1 98.44 102 GLY B O 1
ATOM 2033 N N . HIS B 1 103 ? -0.781 1.265 -6.012 1 98.69 103 HIS B N 1
ATOM 2034 C CA . HIS B 1 103 ? -0.052 2.471 -6.391 1 98.69 103 HIS B CA 1
ATOM 2035 C C . HIS B 1 103 ? 0.16 3.387 -5.191 1 98.69 103 HIS B C 1
ATOM 2037 O O . HIS B 1 103 ? -0.762 3.605 -4.402 1 98.69 103 HIS B O 1
ATOM 2043 N N . ASP B 1 104 ? 1.365 3.893 -5.055 1 98.5 104 ASP B N 1
ATOM 2044 C CA . ASP B 1 104 ? 1.695 4.742 -3.916 1 98.5 104 ASP B CA 1
ATOM 2045 C C . ASP B 1 104 ? 1.205 6.172 -4.133 1 98.5 104 ASP B C 1
ATOM 2047 O O . ASP B 1 104 ? 1.766 6.906 -4.949 1 98.5 104 ASP B O 1
ATOM 2051 N N . LEU B 1 105 ? 0.31 6.664 -3.367 1 98.5 105 LEU B N 1
ATOM 2052 C CA . LEU B 1 105 ? -0.318 7.973 -3.514 1 98.5 105 LEU B CA 1
ATOM 2053 C C . LEU B 1 105 ? 0.602 9.078 -3.006 1 98.5 105 LEU B C 1
ATOM 2055 O O . LEU B 1 105 ? 0.349 10.266 -3.246 1 98.5 105 LEU B O 1
ATOM 2059 N N . ALA B 1 106 ? 1.642 8.68 -2.326 1 97.38 106 ALA B N 1
ATOM 2060 C CA . ALA B 1 106 ? 2.656 9.68 -2.01 1 97.38 106 ALA B CA 1
ATOM 2061 C C . ALA B 1 106 ? 3.268 10.258 -3.281 1 97.38 106 ALA B C 1
ATOM 2063 O O . ALA B 1 106 ? 3.826 11.359 -3.262 1 97.38 106 ALA B O 1
ATOM 2064 N N . ARG B 1 107 ? 3.145 9.492 -4.34 1 96.88 107 ARG B N 1
ATOM 2065 C CA . ARG B 1 107 ? 3.844 9.898 -5.555 1 96.88 107 ARG B CA 1
ATOM 2066 C C . ARG B 1 107 ? 2.857 10.211 -6.676 1 96.88 107 ARG B C 1
ATOM 2068 O O . ARG B 1 107 ? 3.262 10.5 -7.805 1 96.88 107 ARG B O 1
ATOM 2075 N N . GLY B 1 108 ? 1.576 10.102 -6.406 1 97.81 108 GLY B N 1
ATOM 2076 C CA . GLY B 1 108 ? 0.576 10.375 -7.426 1 97.81 108 GLY B CA 1
ATOM 2077 C C . GLY B 1 108 ? -0.84 10.086 -6.965 1 97.81 108 GLY B C 1
ATOM 2078 O O . GLY B 1 108 ? -1.081 9.875 -5.777 1 97.81 108 GLY B O 1
ATOM 2079 N N . THR B 1 109 ? -1.724 10.133 -7.941 1 98.44 109 THR B N 1
ATOM 2080 C CA . THR B 1 109 ? -3.135 9.859 -7.691 1 98.44 109 THR B CA 1
ATOM 2081 C C . THR B 1 109 ? -3.568 8.578 -8.391 1 98.44 109 THR B C 1
ATOM 2083 O O . THR B 1 109 ? -2.875 8.086 -9.281 1 98.44 109 THR B O 1
ATOM 2086 N N . SER B 1 110 ? -4.648 8.039 -7.836 1 98.19 110 SER B N 1
ATOM 2087 C CA . SER B 1 110 ? -5.18 6.832 -8.469 1 98.19 110 SER B CA 1
ATOM 2088 C C . SER B 1 110 ? -6.703 6.844 -8.484 1 98.19 110 SER B C 1
ATOM 2090 O O . SER B 1 110 ? -7.336 7.551 -7.699 1 98.19 110 SER B O 1
ATOM 2092 N N . ARG B 1 111 ? -7.227 6.137 -9.469 1 98.06 111 ARG B N 1
ATOM 2093 C CA . ARG B 1 111 ? -8.648 5.812 -9.531 1 98.06 111 ARG B CA 1
ATOM 2094 C C . ARG B 1 111 ? -8.875 4.316 -9.359 1 98.06 111 ARG B C 1
ATOM 2096 O O . ARG B 1 111 ? -8.305 3.504 -10.086 1 98.06 111 ARG B O 1
ATOM 2103 N N . PHE B 1 112 ? -9.789 4.07 -8.477 1 98.06 112 PHE B N 1
ATOM 2104 C CA . PHE B 1 112 ? -9.977 2.682 -8.07 1 98.06 112 PHE B CA 1
ATOM 2105 C C . PHE B 1 112 ? -11.289 2.129 -8.617 1 98.06 112 PHE B C 1
ATOM 2107 O O . PHE B 1 112 ? -12.305 2.828 -8.641 1 98.06 112 PHE B O 1
ATOM 2114 N N . THR B 1 113 ? -11.211 0.907 -9.109 1 97.56 113 THR B N 1
ATOM 2115 C CA . THR B 1 113 ? -12.383 0.127 -9.508 1 97.56 113 THR B CA 1
ATOM 2116 C C . THR B 1 113 ? -12.422 -1.201 -8.758 1 97.56 113 THR B C 1
ATOM 2118 O O . THR B 1 113 ? -11.531 -2.037 -8.914 1 97.56 113 THR B O 1
ATOM 2121 N N . ARG B 1 114 ? -13.43 -1.433 -7.98 1 95.94 114 ARG B N 1
ATOM 2122 C CA . ARG B 1 114 ? -13.547 -2.65 -7.184 1 95.94 114 ARG B CA 1
ATOM 2123 C C . ARG B 1 114 ? -13.859 -3.854 -8.07 1 95.94 114 ARG B C 1
ATOM 2125 O O . ARG B 1 114 ? -14.617 -3.744 -9.031 1 95.94 114 ARG B O 1
ATOM 2132 N N . ASN B 1 115 ? -13.266 -4.934 -7.605 1 91.94 115 ASN B N 1
ATOM 2133 C CA . ASN B 1 115 ? -13.641 -6.172 -8.281 1 91.94 115 ASN B CA 1
ATOM 2134 C C . ASN B 1 115 ? -15.117 -6.5 -8.086 1 91.94 115 ASN B C 1
ATOM 2136 O O . ASN B 1 115 ? -15.656 -6.289 -6.996 1 91.94 115 ASN B O 1
ATOM 2140 N N . GLU B 1 116 ? -15.82 -6.84 -9.172 1 79.81 116 GLU B N 1
ATOM 2141 C CA . GLU B 1 116 ? -17.203 -7.305 -9.039 1 79.81 116 GLU B CA 1
ATOM 2142 C C . GLU B 1 116 ? -17.25 -8.664 -8.336 1 79.81 116 GLU B C 1
ATOM 2144 O O . GLU B 1 116 ? -16.406 -9.523 -8.57 1 79.81 116 GLU B O 1
ATOM 2149 N N . ARG B 1 117 ? -17.797 -8.617 -7.141 1 62.88 117 ARG B N 1
ATOM 2150 C CA . ARG B 1 117 ? -17.969 -9.906 -6.469 1 62.88 117 ARG B CA 1
ATOM 2151 C C . ARG B 1 117 ? -18.641 -10.914 -7.395 1 62.88 117 ARG B C 1
ATOM 2153 O O . ARG B 1 117 ? -19.688 -10.633 -7.988 1 62.88 117 ARG B O 1
ATOM 2160 N N . VAL B 1 118 ? -17.875 -11.711 -8.031 1 55.56 118 VAL B N 1
ATOM 2161 C CA . VAL B 1 118 ? -18.547 -12.766 -8.781 1 55.56 118 VAL B CA 1
ATOM 2162 C C . VAL B 1 118 ? -19.562 -13.469 -7.891 1 55.56 118 VAL B C 1
ATOM 2164 O O . VAL B 1 118 ? -19.203 -13.984 -6.824 1 55.56 118 VAL B O 1
ATOM 2167 N N . ALA B 1 119 ? -20.812 -12.961 -7.867 1 51.59 119 ALA B N 1
ATOM 2168 C CA . ALA B 1 119 ? -21.859 -13.719 -7.188 1 51.59 119 ALA B CA 1
ATOM 2169 C C . ALA B 1 119 ? -21.625 -15.219 -7.32 1 51.59 119 ALA B C 1
ATOM 2171 O O . ALA B 1 119 ? -21.219 -15.703 -8.383 1 51.59 119 ALA B O 1
ATOM 2172 N N . PRO B 1 120 ? -21.312 -15.867 -6.184 1 49.62 120 PRO B N 1
ATOM 2173 C CA . PRO B 1 120 ? -21.25 -17.312 -6.391 1 49.62 120 PRO B CA 1
ATOM 2174 C C . PRO B 1 120 ? -22.328 -17.812 -7.363 1 49.62 120 PRO B C 1
ATOM 2176 O O . PRO B 1 120 ? -23.484 -17.391 -7.289 1 49.62 120 PRO B O 1
ATOM 2179 N N . ALA B 1 121 ? -21.922 -18.203 -8.445 1 48.25 121 ALA B N 1
ATOM 2180 C CA . ALA B 1 121 ? -22.891 -18.812 -9.352 1 48.25 121 ALA B CA 1
ATOM 2181 C C . ALA B 1 121 ? -23.969 -19.562 -8.578 1 48.25 121 ALA B C 1
ATOM 2183 O O . ALA B 1 121 ? -23.672 -20.344 -7.676 1 48.25 121 ALA B O 1
ATOM 2184 N N . GLU B 1 122 ? -25.125 -18.938 -8.336 1 49.84 122 GLU B N 1
ATOM 2185 C CA . GLU B 1 122 ? -26.25 -19.688 -7.773 1 49.84 122 GLU B CA 1
ATOM 2186 C C . GLU B 1 122 ? -26.234 -21.141 -8.258 1 49.84 122 GLU B C 1
ATOM 2188 O O . GLU B 1 122 ? -26.031 -21.406 -9.445 1 49.84 122 GLU B O 1
ATOM 2193 N N . PRO B 1 123 ? -25.922 -22.109 -7.449 1 52.78 123 PRO B N 1
ATOM 2194 C CA . PRO B 1 123 ? -26.047 -23.469 -7.984 1 52.78 123 PRO B CA 1
ATOM 2195 C C . PRO B 1 123 ? -27.25 -23.625 -8.906 1 52.78 123 PRO B C 1
ATOM 2197 O O . PRO B 1 123 ? -28.266 -22.938 -8.719 1 52.78 123 PRO B O 1
ATOM 2200 N N . PRO B 1 124 ? -27 -23.984 -10.102 1 50.41 124 PRO B N 1
ATOM 2201 C CA . PRO B 1 124 ? -28.188 -24.156 -10.938 1 50.41 124 PRO B CA 1
ATOM 2202 C C . PRO B 1 124 ? -29.375 -24.688 -10.156 1 50.41 124 PRO B C 1
ATOM 2204 O O . PRO B 1 124 ? -29.219 -25.531 -9.266 1 50.41 124 PRO B O 1
ATOM 2207 N N . ALA B 1 125 ? -30.422 -24 -10.008 1 47.81 125 ALA B N 1
ATOM 2208 C CA . ALA B 1 125 ? -31.641 -24.484 -9.398 1 47.81 125 ALA B CA 1
ATOM 2209 C C . ALA B 1 125 ? -31.875 -25.953 -9.711 1 47.81 125 ALA B C 1
ATOM 2211 O O . ALA B 1 125 ? -31.75 -26.375 -10.867 1 47.81 125 ALA B O 1
ATOM 2212 N N . ASP B 1 126 ? -31.75 -26.844 -8.773 1 43.03 126 ASP B N 1
ATOM 2213 C CA . ASP B 1 126 ? -32.125 -28.234 -8.945 1 43.03 126 ASP B CA 1
ATOM 2214 C C . ASP B 1 126 ? -33.406 -28.344 -9.773 1 43.03 126 ASP B C 1
ATOM 2216 O O . ASP B 1 126 ? -34.469 -27.797 -9.398 1 43.03 126 ASP B O 1
ATOM 2220 N N . SER B 1 127 ? -33.406 -28.469 -11.133 1 48.75 127 SER B N 1
ATOM 2221 C CA . SER B 1 127 ? -34.594 -28.906 -11.859 1 48.75 127 SER B CA 1
ATOM 2222 C C . SER B 1 127 ? -35.438 -29.891 -11.031 1 48.75 127 SER B C 1
ATOM 2224 O O . SER B 1 127 ? -34.906 -30.906 -10.586 1 48.75 127 SER B O 1
ATOM 2226 N N . GLY B 1 128 ? -36.562 -29.516 -10.352 1 46.31 128 GLY B N 1
ATOM 2227 C CA . GLY B 1 128 ? -37.5 -30.312 -9.602 1 46.31 128 GLY B CA 1
ATOM 2228 C C . GLY B 1 128 ? -37.656 -31.719 -10.141 1 46.31 128 GLY B C 1
ATOM 2229 O O . GLY B 1 128 ? -37.281 -32 -11.281 1 46.31 128 GLY B O 1
ATOM 2230 N N . PRO B 1 129 ? -37.844 -32.75 -9.398 1 48.59 129 PRO B N 1
ATOM 2231 C CA . PRO B 1 129 ? -38.031 -34.125 -9.859 1 48.59 129 PRO B CA 1
ATOM 2232 C C . PRO B 1 129 ? -39 -34.25 -11.031 1 48.59 129 PRO B C 1
ATOM 2234 O O . PRO B 1 129 ? -40.031 -33.562 -11.062 1 48.59 129 PRO B O 1
ATOM 2237 N N . ALA B 1 130 ? -38.594 -34.562 -12.219 1 47.91 130 ALA B N 1
ATOM 2238 C CA . ALA B 1 130 ? -39.469 -34.844 -13.359 1 47.91 130 ALA B CA 1
ATOM 2239 C C . ALA B 1 130 ? -40.719 -35.625 -12.93 1 47.91 130 ALA B C 1
ATOM 2241 O O . ALA B 1 130 ? -40.656 -36.438 -12 1 47.91 130 ALA B O 1
ATOM 2242 N N . PRO B 1 131 ? -41.938 -35.25 -13.164 1 47.25 131 PRO B N 1
ATOM 2243 C CA . PRO B 1 131 ? -43.125 -36 -12.766 1 47.25 131 PRO B CA 1
ATOM 2244 C C . PRO B 1 131 ? -43.031 -37.5 -13.109 1 47.25 131 PRO B C 1
ATOM 2246 O O . PRO B 1 131 ? -42.531 -37.844 -14.18 1 47.25 131 PRO B O 1
ATOM 2249 N N . GLN B 1 132 ? -42.844 -38.406 -12.188 1 40.22 132 GLN B N 1
ATOM 2250 C CA . GLN B 1 132 ? -42.844 -39.844 -12.359 1 40.22 132 GLN B CA 1
ATOM 2251 C C . GLN B 1 132 ? -44.062 -40.312 -13.156 1 40.22 132 GLN B C 1
ATOM 2253 O O . GLN B 1 132 ? -45.188 -40.188 -12.711 1 40.22 132 GLN B O 1
ATOM 2258 N N . SER B 1 133 ? -44.094 -40.219 -14.484 1 45.12 133 SER B N 1
ATOM 2259 C CA . SER B 1 133 ? -45.094 -40.906 -15.266 1 45.12 133 SER B CA 1
ATOM 2260 C C . SER B 1 133 ? -45.281 -42.344 -14.797 1 45.12 133 SER B C 1
ATOM 2262 O O . SER B 1 133 ? -44.312 -43.094 -14.664 1 45.12 133 SER B O 1
ATOM 2264 N N . ARG B 1 134 ? -46.375 -42.688 -14.055 1 39.56 134 ARG B N 1
ATOM 2265 C CA . ARG B 1 134 ? -46.844 -44.031 -13.617 1 39.56 134 ARG B CA 1
ATOM 2266 C C . ARG B 1 134 ? -46.781 -45.031 -14.758 1 39.56 134 ARG B C 1
ATOM 2268 O O . ARG B 1 134 ? -47.375 -44.812 -15.805 1 39.56 134 ARG B O 1
ATOM 2275 N N . PRO B 1 135 ? -45.625 -45.75 -14.914 1 39.84 135 PRO B N 1
ATOM 2276 C CA . PRO B 1 135 ? -45.594 -46.781 -15.953 1 39.84 135 PRO B CA 1
ATOM 2277 C C . PRO B 1 135 ? -46.844 -47.688 -15.914 1 39.84 135 PRO B C 1
ATOM 2279 O O . PRO B 1 135 ? -47.312 -48.031 -14.836 1 39.84 135 PRO B O 1
ATOM 2282 N N . ASP B 1 136 ? -47.844 -47.469 -16.703 1 37.75 136 ASP B N 1
ATOM 2283 C CA . ASP B 1 136 ? -48.938 -48.406 -16.953 1 37.75 136 ASP B CA 1
ATOM 2284 C C . ASP B 1 136 ? -48.438 -49.812 -17.047 1 37.75 136 ASP B C 1
ATOM 2286 O O . ASP B 1 136 ? -47.75 -50.188 -18.016 1 37.75 136 ASP B O 1
ATOM 2290 N N . GLY B 1 137 ? -47.781 -50.406 -15.945 1 33.09 137 GLY B N 1
ATOM 2291 C CA . GLY B 1 137 ? -47.125 -51.688 -15.75 1 33.09 137 GLY B CA 1
ATOM 2292 C C . GLY B 1 137 ? -47.938 -52.875 -16.219 1 33.09 137 GLY B C 1
ATOM 2293 O O . GLY B 1 137 ? -47.938 -53.938 -15.594 1 33.09 137 GLY B O 1
ATOM 2294 N N . GLU B 1 138 ? -49.094 -52.594 -16.906 1 35.22 138 GLU B N 1
ATOM 2295 C CA . GLU B 1 138 ? -49.781 -53.875 -17.016 1 35.22 138 GLU B CA 1
ATOM 2296 C C . GLU B 1 138 ? -48.906 -54.938 -17.688 1 35.22 138 GLU B C 1
ATOM 2298 O O . GLU B 1 138 ? -48.781 -54.969 -18.906 1 35.22 138 GLU B O 1
ATOM 2303 N N . ARG B 1 139 ? -47.531 -54.938 -17.344 1 26.84 139 ARG B N 1
ATOM 2304 C CA . ARG B 1 139 ? -46.812 -55.938 -18.094 1 26.84 139 ARG B CA 1
ATOM 2305 C C . ARG B 1 139 ? -47.375 -57.344 -17.844 1 26.84 139 ARG B C 1
ATOM 2307 O O . ARG B 1 139 ? -47.656 -57.719 -16.688 1 26.84 139 ARG B O 1
ATOM 2314 N N . CYS B 1 140 ? -47.906 -57.875 -18.828 1 33.62 140 CYS B N 1
ATOM 2315 C CA . CYS B 1 140 ? -48.375 -59.219 -19.031 1 33.62 140 CYS B CA 1
ATOM 2316 C C . CYS B 1 140 ? -47.344 -60.25 -18.547 1 33.62 140 CYS B C 1
ATOM 2318 O O . CYS B 1 140 ? -46.188 -60.156 -18.922 1 33.62 140 CYS B O 1
ATOM 2320 N N .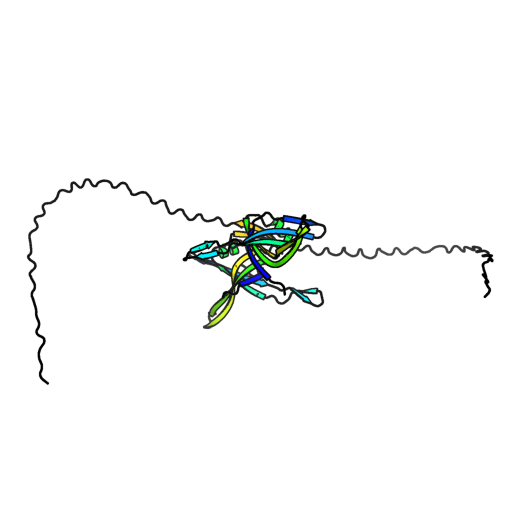 GLU B 1 141 ? -47.438 -60.781 -17.281 1 31.97 141 GLU B N 1
ATOM 2321 C CA . GLU B 1 141 ? -46.719 -61.844 -16.578 1 31.97 141 GLU B CA 1
ATOM 2322 C C . GLU B 1 141 ? -46.469 -63.031 -17.484 1 31.97 141 GLU B C 1
ATOM 2324 O O . GLU B 1 141 ? -47.406 -63.688 -17.953 1 31.97 141 GLU B O 1
ATOM 2329 N N . PRO B 1 142 ? -45.531 -62.906 -18.438 1 31.33 142 PRO B N 1
ATOM 2330 C CA . PRO B 1 142 ? -45.469 -64.188 -19.156 1 31.33 142 PRO B CA 1
ATOM 2331 C C . PRO B 1 142 ? -45.094 -65.312 -18.25 1 31.33 142 PRO B C 1
ATOM 2333 O O . PRO B 1 142 ? -44.375 -65.188 -17.266 1 31.33 142 PRO B O 1
ATOM 2336 N N . ASP B 1 143 ? -45.875 -66.312 -18.062 1 26.8 143 ASP B N 1
ATOM 2337 C CA . ASP B 1 143 ? -45.906 -67.625 -17.328 1 26.8 143 ASP B CA 1
ATOM 2338 C C . ASP B 1 143 ? -44.656 -68.438 -17.641 1 26.8 143 ASP B C 1
ATOM 2340 O O . ASP B 1 143 ? -44.75 -69.438 -18.391 1 26.8 143 ASP B O 1
ATOM 2344 N N . ASP B 1 144 ? -43.438 -67.812 -17.844 1 24.19 144 ASP B N 1
ATOM 2345 C CA . ASP B 1 144 ? -42.469 -68.75 -18.391 1 24.19 144 ASP B CA 1
ATOM 2346 C C . ASP B 1 144 ? -42.188 -69.875 -17.391 1 24.19 144 ASP B C 1
ATOM 2348 O O . ASP B 1 144 ? -41.812 -69.625 -16.25 1 24.19 144 ASP B O 1
ATOM 2352 N N . GLU B 1 145 ? -42.531 -71.125 -17.562 1 26.02 145 GLU B N 1
ATOM 2353 C CA . GLU B 1 145 ? -42.469 -72.438 -17.016 1 26.02 145 GLU B CA 1
ATOM 2354 C C . GLU B 1 145 ? -41 -72.938 -16.922 1 26.02 145 GLU B C 1
ATOM 2356 O O . GLU B 1 145 ? -40.75 -74.125 -16.656 1 26.02 145 GLU B O 1
ATOM 2361 N N . ALA B 1 146 ? -39.969 -72.125 -17.203 1 24.97 146 ALA B N 1
ATOM 2362 C CA . ALA B 1 146 ? -38.875 -73.062 -17.5 1 24.97 146 ALA B CA 1
ATOM 2363 C C . ALA B 1 146 ? -38.469 -73.875 -16.266 1 24.97 146 ALA B C 1
ATOM 2365 O O . ALA B 1 146 ? -38.531 -73.375 -15.148 1 24.97 146 ALA B O 1
ATOM 2366 N N . GLU B 1 147 ? -38.125 -75.125 -16.406 1 25.31 147 GLU B N 1
ATOM 2367 C CA . GLU B 1 147 ? -37.938 -76.438 -15.805 1 25.31 147 GLU B CA 1
ATOM 2368 C C . GLU B 1 147 ? -36.688 -76.5 -14.961 1 25.31 147 GLU B C 1
ATOM 2370 O O . GLU B 1 147 ? -36.688 -76.938 -13.82 1 25.31 147 GLU B O 1
ATOM 2375 N N . SER B 1 148 ? -35.375 -76.5 -15.633 1 24.62 148 SER B N 1
ATOM 2376 C CA . SER B 1 148 ? -34.562 -77.688 -15.508 1 24.62 148 SER B CA 1
ATOM 2377 C C . SER B 1 148 ? -33.719 -77.688 -14.242 1 24.62 148 SER B C 1
ATOM 2379 O O . SER B 1 148 ? -33.75 -78.625 -13.438 1 24.62 148 SER B O 1
ATOM 2381 N N . LEU B 1 149 ? -32.281 -77.625 -14.352 1 24.22 149 LEU B N 1
ATOM 2382 C CA . LEU B 1 149 ? -31.453 -78.75 -14.031 1 24.22 149 LEU B CA 1
ATOM 2383 C C . LEU B 1 149 ? -30.906 -78.688 -12.609 1 24.22 149 LEU B C 1
ATOM 2385 O O . LEU B 1 149 ? -30.672 -77.562 -12.102 1 24.22 149 LEU B O 1
ATOM 2389 N N . PRO B 1 150 ? -30.844 -79.75 -11.867 1 27.03 150 PRO B N 1
ATOM 2390 C CA . PRO B 1 150 ? -30.609 -80.125 -10.469 1 27.03 150 PRO B CA 1
ATOM 2391 C C . PRO B 1 150 ? -29.141 -79.938 -10.047 1 27.03 150 PRO B C 1
ATOM 2393 O O . PRO B 1 150 ? -28.266 -80.625 -10.531 1 27.03 150 PRO B O 1
ATOM 2396 N N . ALA B 1 151 ? -28.531 -78.75 -10.25 1 25.67 151 ALA B N 1
ATOM 2397 C CA . ALA B 1 151 ? -27.094 -78.812 -9.977 1 25.67 151 ALA B CA 1
ATOM 2398 C C . ALA B 1 151 ? -26.812 -79.5 -8.633 1 25.67 151 ALA B C 1
ATOM 2400 O O . ALA B 1 151 ? -27.438 -79.125 -7.625 1 25.67 151 ALA B O 1
ATOM 2401 N N . GLU B 1 152 ? -26.062 -80.625 -8.672 1 26.11 152 GLU B N 1
ATOM 2402 C CA . GLU B 1 152 ? -25.531 -81.625 -7.789 1 26.11 152 GLU B CA 1
ATOM 2403 C C . GLU B 1 152 ? -24.672 -81.062 -6.68 1 26.11 152 GLU B C 1
ATOM 2405 O O . GLU B 1 152 ? -24.094 -80 -6.852 1 26.11 152 GLU B O 1
ATOM 2410 N N . SER B 1 153 ? -24.766 -81.562 -5.48 1 25.44 153 SER B N 1
ATOM 2411 C CA . SER B 1 153 ? -24.406 -81.562 -4.066 1 25.44 153 SER B CA 1
ATOM 2412 C C . SER B 1 153 ? -22.906 -81.688 -3.885 1 25.44 153 SER B C 1
ATOM 2414 O O . SER B 1 153 ? -22.438 -82.75 -3.42 1 25.44 153 SER B O 1
ATOM 2416 N N . LEU B 1 154 ? -22.047 -81.125 -4.836 1 23.84 154 LEU B N 1
ATOM 2417 C CA . LEU B 1 154 ? -20.719 -81.688 -4.66 1 23.84 154 LEU B CA 1
ATOM 2418 C C . LEU B 1 154 ? -20.281 -81.562 -3.203 1 23.84 154 LEU B C 1
ATOM 2420 O O . LEU B 1 154 ? -20.453 -80.562 -2.559 1 23.84 154 LEU B O 1
ATOM 2424 N N . ALA B 1 155 ? -19.75 -82.688 -2.648 1 24.84 155 ALA B N 1
ATOM 2425 C CA . ALA B 1 155 ? -19.312 -83.5 -1.521 1 24.84 155 ALA B CA 1
ATOM 2426 C C . ALA B 1 155 ? -18.156 -82.812 -0.771 1 24.84 155 ALA B C 1
ATOM 2428 O O . ALA B 1 155 ? -17.469 -82 -1.316 1 24.84 155 ALA B O 1
ATOM 2429 N N . SER B 1 156 ? -17.641 -83.562 0.34 1 26.05 156 SER B N 1
ATOM 2430 C CA . SER B 1 156 ? -17.203 -83.625 1.729 1 26.05 156 SER B CA 1
ATOM 2431 C C . SER B 1 156 ? -15.688 -83.562 1.844 1 26.05 156 SER B C 1
ATOM 2433 O O . SER B 1 156 ? -15.141 -83.625 2.945 1 26.05 156 SER B O 1
ATOM 2435 N N . VAL B 1 157 ? -14.812 -83.438 0.832 1 24.2 157 VAL B N 1
ATOM 2436 C CA . VAL B 1 157 ? -13.617 -84.188 1.062 1 24.2 157 VAL B CA 1
ATOM 2437 C C . VAL B 1 157 ? -12.859 -83.688 2.279 1 24.2 157 VAL B C 1
ATOM 2439 O O . VAL B 1 157 ? -12.57 -82.5 2.363 1 24.2 157 VAL B O 1
ATOM 2442 N N . GLU B 1 158 ? -12.758 -84.438 3.473 1 26.95 158 GLU B N 1
ATOM 2443 C CA . GLU B 1 158 ? -12.266 -84.562 4.84 1 26.95 158 GLU B CA 1
ATOM 2444 C C . GLU B 1 158 ? -10.742 -84.625 4.875 1 26.95 158 GLU B C 1
ATOM 2446 O O . GLU B 1 158 ? -10.156 -84.812 5.941 1 26.95 158 GLU B O 1
ATOM 2451 N N . ASP B 1 159 ? -9.852 -84.312 4.023 1 25.77 159 ASP B N 1
ATOM 2452 C CA . ASP B 1 159 ? -8.625 -85.062 4.078 1 25.77 159 ASP B CA 1
ATOM 2453 C C . ASP B 1 159 ? -7.898 -84.875 5.406 1 25.77 159 ASP B C 1
ATOM 2455 O O . ASP B 1 159 ? -7.953 -83.812 5.984 1 25.77 159 ASP B O 1
ATOM 2459 N N . GLY B 1 160 ? -7.301 -86.062 6.113 1 26.27 160 GLY B N 1
ATOM 2460 C CA . GLY B 1 160 ? -6.594 -86.812 7.121 1 26.27 160 GLY B CA 1
ATOM 2461 C C . GLY B 1 160 ? -5.148 -86.375 7.297 1 26.27 160 GLY B C 1
ATOM 2462 O O . GLY B 1 160 ? -4.234 -87.062 6.84 1 26.27 160 GLY B O 1
ATOM 2463 N N . VAL B 1 161 ? -4.742 -85.25 7.07 1 28.14 161 VAL B N 1
ATOM 2464 C CA . VAL B 1 161 ? -3.285 -85.25 7.094 1 28.14 161 VAL B CA 1
ATOM 2465 C C . VAL B 1 161 ? -2.785 -85.75 8.438 1 28.14 161 VAL B C 1
ATOM 2467 O O . VAL B 1 161 ? -3.209 -85.312 9.492 1 28.14 161 VAL B O 1
ATOM 2470 N N . ALA B 1 162 ? -1.775 -86.812 8.531 1 27.8 162 ALA B N 1
ATOM 2471 C CA . ALA B 1 162 ? -0.991 -87.938 9.078 1 27.8 162 ALA B CA 1
ATOM 2472 C C . ALA B 1 162 ? -0.142 -87.5 10.258 1 27.8 162 ALA B C 1
ATOM 2474 O O . ALA B 1 162 ? 0.208 -86.312 10.359 1 27.8 162 ALA B O 1
ATOM 2475 N N . GLU B 1 163 ? 0.463 -88.562 11.07 1 29.19 163 GLU B N 1
ATOM 2476 C CA . GLU B 1 163 ? 0.857 -89.062 12.367 1 29.19 163 GLU B CA 1
ATOM 2477 C C . GLU B 1 163 ? 2.271 -88.625 12.742 1 29.19 163 GLU B C 1
ATOM 2479 O O . GLU B 1 163 ? 2.586 -88.5 13.922 1 29.19 163 GLU B O 1
ATOM 2484 N N . PRO B 1 164 ? 3.424 -88.5 11.961 1 29.44 164 PRO B N 1
ATOM 2485 C CA . PRO B 1 164 ? 4.461 -89.438 12.352 1 29.44 164 PRO B CA 1
ATOM 2486 C C . PRO B 1 164 ? 4.875 -89.312 13.82 1 29.44 164 PRO B C 1
ATOM 2488 O O . PRO B 1 164 ? 4.578 -88.312 14.453 1 29.44 164 PRO B O 1
ATOM 2491 N N . ALA B 1 165 ? 6.074 -90.25 14.289 1 35.69 165 ALA B N 1
ATOM 2492 C CA . ALA B 1 165 ? 6.855 -91.062 15.258 1 35.69 165 ALA B CA 1
ATOM 2493 C C . ALA B 1 165 ? 7.75 -90.125 16.094 1 35.69 165 ALA B C 1
ATOM 2495 O O . ALA B 1 165 ? 7.793 -90.25 17.312 1 35.69 165 ALA B O 1
ATOM 2496 N N . ALA B 1 166 ? 9.297 -89.688 15.734 1 34.03 166 ALA B N 1
ATOM 2497 C CA . ALA B 1 166 ? 10.242 -89.438 16.828 1 34.03 166 ALA B CA 1
ATOM 2498 C C . ALA B 1 166 ? 9.891 -88.188 17.625 1 34.03 166 ALA B C 1
ATOM 2500 O O . ALA B 1 166 ? 9.453 -87.188 17.062 1 34.03 166 ALA B O 1
#

Nearest PDB structures (foldseek):
  7f5y-assembly1_B-2  TM=9.567E-01  e=1.669E-12  Mycobacterium tuberculosis H37Rv
  7f5z-assembly1_B-2  TM=9.357E-01  e=1.762E-11  Mycobacterium tuberculosis H37Rv
  4dam-assembly1_B  TM=8.729E-01  e=3.400E-11  Streptomyces coelicolor
  4dam-assembly2_H  TM=8.818E-01  e=3.219E-11  Streptomyces coelicolor
  1x3g-assembly1_A-2  TM=8.537E-01  e=6.934E-11  Mycolicibacterium smegmatis

Foldseek 3Di:
DFDKDKAKFFFADFWDWDDDDQKIKIKTKGWGWDWDQDPNDTDTDDTDIAMEMEMDPVRVVCNVPHGGGFIKMFIATWDWDWDQDPVRDIDIDIHGYGPDMDGDCVVHDDDDDDDDPPPPPPPPDPPPPDPPPPPPPPPDPPPDPDDPDDPDDDDDDDDPDDDDDD/DFDKDKAKFFFADFWDWDDDDQKIKIKTKGWGWDWDQDPNDTDTDDTDIAMEMEMDPVRVVCNVPHGGGFIKMFIATWDWDWDQDPVRDIDIDIHGYGPDMDGDCVVHDDDDDDDDPPPPPPPPPPPPPDPPPPPPPPPDPPPPPDDDDDPDDPDDPPDDPDDDDD

Radius of gyration: 43.02 Å; Cα contacts (8 Å, |Δi|>4): 599; chains: 2; bounding box: 82×173×82 Å

Solvent-accessible surface area (backbone atoms only — not comparable to full-atom values): 20001 Å² total; per-residue (Å²): 135,85,56,73,48,74,49,59,32,29,27,68,35,65,62,46,73,50,73,59,93,93,42,31,36,23,34,34,37,31,39,28,60,48,80,39,77,52,98,88,38,81,38,81,48,75,66,44,77,39,42,37,34,30,51,39,66,31,10,54,22,40,63,74,35,55,49,56,67,41,46,32,35,38,36,27,33,68,40,81,43,74,48,68,44,98,86,65,45,79,42,76,44,74,29,36,40,48,68,35,36,20,52,22,23,58,55,17,36,42,48,75,44,70,56,76,75,74,67,72,73,67,67,72,72,75,77,66,80,73,80,77,72,75,73,83,64,82,67,79,78,75,82,80,73,82,75,83,77,77,90,78,83,95,80,88,81,90,84,78,89,76,87,91,90,137,136,85,54,74,48,72,51,59,31,28,27,68,36,65,62,44,72,50,75,59,93,92,43,31,36,24,33,33,36,32,39,26,60,48,79,38,77,51,96,88,38,81,37,81,47,74,66,46,78,40,43,38,34,28,51,39,66,30,12,54,22,41,63,73,35,56,50,56,66,41,47,32,35,38,36,30,34,68,40,81,42,73,47,67,44,98,83,67,45,79,43,76,42,72,30,36,39,48,68,34,36,19,52,22,23,57,57,17,36,44,48,75,46,72,57,75,75,73,67,71,74,68,69,74,73,75,78,69,82,73,82,79,76,76,72,83,64,79,65,78,77,73,81,78,71,88,78,82,82,78,84,78,78,86,82,75,88,71,88,75,90,88,78,92,87,138